Protein AF-A0A1F7RV59-F1 (afdb_monomer_lite)

Organism: NCBI:txid1817879

Secondary structure (DSSP, 8-state):
-HHHHHHHHHHHTT-SS--HHHHHHHHHHHH-------HHHHHHHHHHHHHHHHHHHHHHHHHHHHT-------------------------PPPP----TTS-GGGHHHHHHHHHHHHTT------SS--HHHHHHHTTEEEEEEE--HHHHHHHT--EEEEEE-TTS-EEEEEEEEEETTEEEEEETTEEEEEEHHHHHHHEEEEEEEEEEPPTT--S-B-TT-BSHHHHHHHHHHHHHHT-PPPSS-B--HHHHHHHHHHHHHTTS--SS-B-HHHHHHHHHHH-TTS--SSPPP---TTHHHHHHHHHTTTT-

pLDDT: mean 85.04, std 15.6, range [41.16, 98.75]

Foldseek 3Di:
DLVVQQVVQCVVVVHPDRDPVSSVVSCCVVPNDPDDDDVVVVVVVVVVVVVVVVVVVVVVVVVVVVPPDPDDDDDDDDDDDDDDDDDDPPDPDFDFDDADPVDDQVCQVVLQLQVQCVLLVHGDDPDDDQDSQNVLVVVQKHKDKDFDAVVVQQLLQAKKKFWWADPVRDTHIWIFQADDDQWTWICRRNDTGIHGSVSCVVTGRRIIMHMAGAFPPDPFKDAQFDFDRRQQVLQVLLCQLLVHDGDPRDTNHPVVLVSLLLQCVVSVHHSPSICGPSNRSSSCLQPPPSGRGNDDRPDSDNVVSVVVVVVVVVVVD

Radius of gyration: 29.26 Å; chains: 1; bounding box: 76×82×63 Å

Structure (mmCIF, N/CA/C/O backbone):
data_AF-A0A1F7RV59-F1
#
_entry.id   AF-A0A1F7RV59-F1
#
loop_
_atom_site.group_PDB
_atom_site.id
_atom_site.type_symbol
_atom_site.label_atom_id
_atom_site.label_alt_id
_atom_site.label_comp_id
_atom_site.label_asym_id
_atom_site.label_entity_id
_atom_site.label_seq_id
_atom_site.pdbx_PDB_ins_code
_atom_site.Cartn_x
_atom_site.Cartn_y
_atom_site.Cartn_z
_atom_site.occupancy
_atom_site.B_iso_or_equiv
_atom_site.auth_seq_id
_atom_site.auth_comp_id
_atom_site.auth_asym_id
_atom_site.auth_atom_id
_atom_site.pdbx_PDB_model_num
ATOM 1 N N . MET A 1 1 ? 11.868 52.837 -8.393 1.00 74.56 1 MET A N 1
ATOM 2 C CA . MET A 1 1 ? 11.284 51.559 -7.929 1.00 74.56 1 MET A CA 1
ATOM 3 C C . MET A 1 1 ? 10.415 50.904 -9.004 1.00 74.56 1 MET A C 1
ATOM 5 O O . MET A 1 1 ? 10.737 49.796 -9.401 1.00 74.56 1 MET A O 1
ATOM 9 N N . LEU A 1 2 ? 9.389 51.577 -9.551 1.00 83.81 2 LEU A N 1
ATOM 10 C CA . LEU A 1 2 ? 8.524 50.988 -10.593 1.00 83.81 2 LEU A CA 1
ATOM 11 C C . LEU A 1 2 ? 9.249 50.643 -11.905 1.00 83.81 2 LEU A C 1
ATOM 13 O O . LEU A 1 2 ? 9.122 49.528 -12.398 1.00 83.81 2 LEU A O 1
ATOM 17 N N . CYS A 1 3 ? 10.038 51.573 -12.452 1.00 83.25 3 CYS A N 1
ATOM 18 C CA . CYS A 1 3 ? 10.755 51.344 -13.712 1.00 83.25 3 CYS A CA 1
ATOM 19 C C . CYS A 1 3 ? 11.806 50.229 -13.598 1.00 83.25 3 CYS A C 1
ATOM 21 O O . CYS A 1 3 ? 11.972 49.448 -14.526 1.00 83.25 3 CYS A O 1
ATOM 23 N N . ASP A 1 4 ? 12.465 50.130 -12.443 1.00 86.75 4 ASP A N 1
ATOM 24 C CA . ASP A 1 4 ? 13.475 49.107 -12.150 1.00 86.75 4 ASP A CA 1
ATOM 25 C C . ASP A 1 4 ? 12.858 47.695 -12.137 1.00 86.75 4 ASP A C 1
ATOM 27 O O . ASP A 1 4 ? 13.319 46.790 -12.830 1.00 86.75 4 ASP A O 1
ATOM 31 N N . ARG A 1 5 ? 11.712 47.531 -11.459 1.00 84.12 5 ARG A N 1
ATOM 32 C CA . ARG A 1 5 ? 10.949 46.270 -11.449 1.00 84.12 5 ARG A CA 1
ATOM 33 C C . ARG A 1 5 ? 10.355 45.917 -12.811 1.00 84.12 5 ARG A C 1
ATOM 35 O O . ARG A 1 5 ? 10.339 44.744 -13.178 1.00 84.12 5 ARG A O 1
ATOM 42 N N . ALA A 1 6 ? 9.910 46.913 -13.577 1.00 85.12 6 ALA A N 1
ATOM 43 C CA . ALA A 1 6 ? 9.406 46.693 -14.928 1.00 85.12 6 ALA A CA 1
ATOM 44 C C . ALA A 1 6 ? 10.513 46.207 -15.885 1.00 85.12 6 ALA A C 1
ATOM 46 O O . ALA A 1 6 ? 10.272 45.274 -16.650 1.00 85.12 6 ALA A O 1
ATOM 47 N N . LEU A 1 7 ? 11.724 46.777 -15.791 1.00 85.44 7 LEU A N 1
ATOM 48 C CA . LEU A 1 7 ? 12.890 46.364 -16.585 1.00 85.44 7 LEU A CA 1
ATOM 49 C C . LEU A 1 7 ? 13.369 44.948 -16.228 1.00 85.44 7 LEU A C 1
ATOM 51 O O . LEU A 1 7 ? 13.609 44.132 -17.121 1.00 85.44 7 LEU A O 1
ATOM 55 N N . LEU A 1 8 ? 13.433 44.620 -14.935 1.00 85.44 8 LEU A N 1
ATOM 56 C CA . LEU A 1 8 ? 13.737 43.264 -14.460 1.00 85.44 8 LEU A CA 1
ATOM 57 C C . LEU A 1 8 ? 12.708 42.239 -14.957 1.00 85.44 8 LEU A C 1
ATOM 59 O O . LEU A 1 8 ? 13.077 41.171 -15.448 1.00 85.44 8 LEU A O 1
ATOM 63 N N . GLY A 1 9 ? 11.419 42.582 -14.892 1.00 83.38 9 GLY A N 1
ATOM 64 C CA . GLY A 1 9 ? 10.336 41.725 -15.371 1.00 83.38 9 GLY A CA 1
ATOM 65 C C . GLY A 1 9 ? 10.416 41.440 -16.872 1.00 83.38 9 GLY A C 1
ATOM 66 O O . GLY A 1 9 ? 10.172 40.310 -17.295 1.00 83.38 9 GLY A O 1
ATOM 67 N N . THR A 1 10 ? 10.798 42.428 -17.687 1.00 87.88 10 THR A N 1
ATOM 68 C CA . THR A 1 10 ? 11.024 42.210 -19.124 1.00 87.88 10 THR A CA 1
ATOM 69 C C . THR A 1 10 ? 12.258 41.375 -19.425 1.00 87.88 10 THR A C 1
ATOM 71 O O . THR A 1 10 ? 12.191 40.518 -20.305 1.00 87.88 10 THR A O 1
ATOM 74 N N . PHE A 1 11 ? 13.347 41.579 -18.677 1.00 85.75 11 PHE A N 1
ATOM 75 C CA . PHE A 1 11 ? 14.594 40.838 -18.860 1.00 85.75 11 PHE A CA 1
ATOM 76 C C . PHE A 1 11 ? 14.402 39.341 -18.591 1.00 85.75 11 PHE A C 1
ATOM 78 O O . PHE A 1 11 ? 14.763 38.515 -19.424 1.00 85.75 11 PHE A O 1
ATOM 85 N N . VAL A 1 12 ? 13.731 38.986 -17.488 1.00 87.75 12 VAL A N 1
ATOM 86 C CA . VAL A 1 12 ? 13.407 37.583 -17.156 1.00 87.75 12 VAL A CA 1
ATOM 87 C C . VAL A 1 12 ? 12.501 36.940 -18.213 1.00 87.75 12 VAL A C 1
ATOM 89 O O . VAL A 1 12 ? 12.593 35.743 -18.467 1.00 87.75 12 VAL A O 1
ATOM 92 N N . GLN A 1 13 ? 11.634 37.725 -18.855 1.00 82.00 13 GLN A N 1
ATOM 93 C CA . GLN A 1 13 ? 10.748 37.244 -19.918 1.00 82.00 13 GLN A CA 1
ATOM 94 C C . GLN A 1 13 ? 11.396 37.233 -21.312 1.00 82.00 13 GLN A C 1
ATOM 96 O O . GLN A 1 13 ? 10.717 36.867 -22.272 1.00 82.00 13 GLN A O 1
ATOM 101 N N . GLY A 1 14 ? 12.661 37.654 -21.446 1.00 82.25 14 GLY A N 1
ATOM 102 C CA . GLY A 1 14 ? 13.375 37.701 -22.725 1.00 82.25 14 GLY A CA 1
ATOM 103 C C . GLY A 1 14 ? 12.785 38.687 -23.738 1.00 82.25 14 GLY A C 1
ATOM 104 O O . GLY A 1 14 ? 12.836 38.429 -24.937 1.00 82.25 14 GLY A O 1
ATOM 105 N N . LYS A 1 15 ? 12.170 39.788 -23.280 1.00 82.62 15 LYS A N 1
ATOM 106 C CA . LYS A 1 15 ? 11.528 40.789 -24.151 1.00 82.62 15 LYS A CA 1
ATOM 107 C C . LYS A 1 15 ? 12.331 42.085 -24.181 1.00 82.62 15 LYS A C 1
ATOM 109 O O . LYS A 1 15 ? 12.685 42.611 -23.132 1.00 82.62 15 LYS A O 1
ATOM 114 N N . GLU A 1 16 ? 12.535 42.637 -25.375 1.00 83.25 16 GLU A N 1
ATOM 115 C CA . GLU A 1 16 ? 13.325 43.863 -25.581 1.00 83.25 16 GLU A CA 1
ATOM 116 C C . GLU A 1 16 ? 12.587 45.159 -25.197 1.00 83.25 16 GLU A C 1
ATOM 118 O O . GLU A 1 16 ? 13.214 46.205 -25.055 1.00 83.25 16 GLU A O 1
ATOM 123 N N . GLN A 1 17 ? 11.261 45.118 -25.007 1.00 83.88 17 GLN A N 1
ATOM 124 C CA . GLN A 1 17 ? 10.457 46.295 -24.656 1.00 83.88 17 GLN A CA 1
ATOM 125 C C . GLN A 1 17 ? 9.471 46.019 -23.514 1.00 83.88 17 GLN A C 1
ATOM 127 O O . GLN A 1 17 ? 8.828 44.966 -23.454 1.00 83.88 17 GLN A O 1
ATOM 132 N N . VAL A 1 18 ? 9.304 47.011 -22.632 1.00 83.62 18 VAL A N 1
ATOM 133 C CA . VAL A 1 18 ? 8.317 46.991 -21.542 1.00 83.62 18 VAL A CA 1
ATOM 134 C C . VAL A 1 18 ? 6.920 47.175 -22.111 1.00 83.62 18 VAL A C 1
ATOM 136 O O . VAL A 1 18 ? 6.548 48.253 -22.566 1.00 83.62 18 VAL A O 1
ATOM 139 N N . ASN A 1 19 ? 6.127 46.106 -22.071 1.00 83.38 19 ASN A N 1
ATOM 140 C CA . ASN A 1 19 ? 4.746 46.122 -22.529 1.00 83.38 19 ASN A CA 1
ATOM 141 C C . ASN A 1 19 ? 3.768 46.397 -21.373 1.00 83.38 19 ASN A C 1
ATOM 143 O O . ASN A 1 19 ? 4.070 46.207 -20.192 1.00 83.38 19 ASN A O 1
ATOM 147 N N . LYS A 1 20 ? 2.557 46.836 -21.738 1.00 83.81 20 LYS A N 1
ATOM 148 C CA . LYS A 1 20 ? 1.480 47.176 -20.799 1.00 83.81 20 LYS A CA 1
ATOM 149 C C . LYS A 1 20 ? 1.250 46.112 -19.708 1.00 83.81 20 LYS A C 1
ATOM 151 O O . LYS A 1 20 ? 1.235 46.506 -18.548 1.00 83.81 20 LYS A O 1
ATOM 156 N N . PRO A 1 21 ? 1.138 44.799 -20.004 1.00 80.62 21 PRO A N 1
ATOM 157 C CA . PRO A 1 21 ? 0.891 43.809 -18.955 1.00 80.62 21 PRO A CA 1
ATOM 158 C C . PRO A 1 21 ? 2.051 43.671 -17.957 1.00 80.62 21 PRO A C 1
ATOM 160 O O . PRO A 1 21 ? 1.794 43.549 -16.761 1.00 80.62 21 PRO A O 1
ATOM 163 N N . THR A 1 22 ? 3.311 43.747 -18.401 1.00 81.38 22 THR A N 1
ATOM 164 C CA . THR A 1 22 ? 4.470 43.695 -17.490 1.00 81.38 22 THR A CA 1
ATOM 165 C C . THR A 1 22 ? 4.556 44.948 -16.6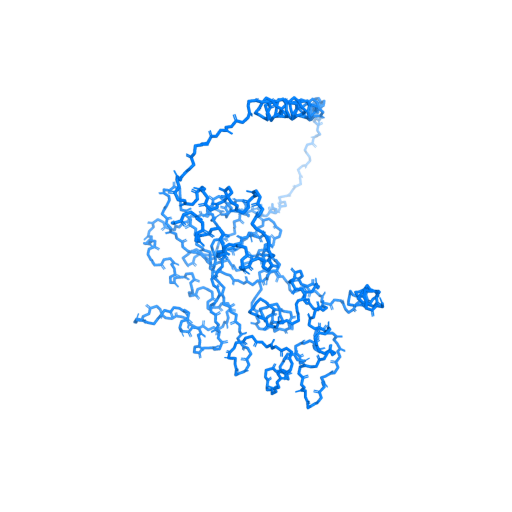17 1.00 81.38 22 THR A C 1
ATOM 167 O O . THR A 1 22 ? 4.832 44.841 -15.424 1.00 81.38 22 THR A O 1
ATOM 170 N N . LEU A 1 23 ? 4.232 46.123 -17.167 1.00 83.88 23 LEU A N 1
ATOM 171 C CA . LEU A 1 23 ? 4.175 47.369 -16.398 1.00 83.88 23 LEU A CA 1
ATOM 172 C C . LEU A 1 23 ? 3.043 47.360 -15.361 1.00 83.88 23 LEU A C 1
ATOM 174 O O . LEU A 1 23 ? 3.252 47.769 -14.223 1.00 83.88 23 LEU A O 1
ATOM 178 N N . THR A 1 24 ? 1.854 46.871 -15.730 1.00 78.56 24 THR A N 1
ATOM 179 C CA . THR A 1 24 ? 0.715 46.764 -14.806 1.00 78.56 24 THR A CA 1
ATOM 180 C C . THR A 1 24 ? 1.014 45.790 -13.672 1.00 78.56 24 THR A C 1
ATOM 182 O O . THR A 1 24 ? 0.700 46.092 -12.526 1.00 78.56 24 THR A O 1
ATOM 185 N N . LYS A 1 25 ? 1.699 44.678 -13.960 1.00 79.56 25 LYS A N 1
ATOM 186 C CA . LYS A 1 25 ? 2.114 43.715 -12.937 1.00 79.56 25 LYS A CA 1
ATOM 187 C C . LYS A 1 25 ? 3.173 44.290 -11.989 1.00 79.56 25 LYS A C 1
ATOM 189 O O . LYS A 1 25 ? 3.016 44.194 -10.778 1.00 79.56 25 LYS A O 1
ATOM 194 N N . ALA A 1 26 ? 4.188 44.977 -12.518 1.00 82.00 26 ALA A N 1
ATOM 195 C CA . ALA A 1 26 ? 5.185 45.670 -11.695 1.00 82.00 26 ALA A CA 1
ATOM 196 C C . ALA A 1 26 ? 4.560 46.788 -10.835 1.00 82.00 26 ALA A C 1
ATOM 198 O O . ALA A 1 26 ? 5.001 47.030 -9.713 1.00 82.00 26 ALA A O 1
ATOM 199 N N . ALA A 1 27 ? 3.517 47.459 -11.339 1.00 80.06 27 ALA A N 1
ATOM 200 C CA . ALA A 1 27 ? 2.758 48.445 -10.574 1.00 80.06 27 ALA A CA 1
ATOM 201 C C . ALA A 1 27 ? 1.919 47.793 -9.469 1.00 80.06 27 ALA A C 1
ATOM 203 O O . ALA A 1 27 ? 1.923 48.283 -8.345 1.00 80.06 27 ALA A O 1
ATOM 204 N N . GLN A 1 28 ? 1.262 46.669 -9.755 1.00 77.56 28 GLN A N 1
ATOM 205 C CA . GLN A 1 28 ? 0.496 45.905 -8.766 1.00 77.56 28 GLN A CA 1
ATOM 206 C C . GLN A 1 28 ? 1.379 45.386 -7.623 1.00 77.56 28 GLN A C 1
ATOM 208 O O . GLN A 1 28 ? 0.964 45.428 -6.470 1.00 77.56 28 GLN A O 1
ATOM 213 N N . GLU A 1 29 ? 2.614 44.973 -7.917 1.00 78.50 29 GLU A N 1
ATOM 214 C CA . GLU A 1 29 ? 3.572 44.508 -6.903 1.00 78.50 29 GLU A CA 1
ATOM 215 C C . GLU A 1 29 ? 4.036 45.617 -5.941 1.00 78.50 29 GLU A C 1
ATOM 217 O O . GLU A 1 29 ? 4.382 45.325 -4.799 1.00 78.50 29 GLU A O 1
ATOM 222 N N . ILE A 1 30 ? 4.049 46.883 -6.380 1.00 80.31 30 ILE A N 1
ATOM 223 C CA . ILE A 1 30 ? 4.526 48.016 -5.565 1.00 80.31 30 ILE A CA 1
ATOM 224 C C . ILE A 1 30 ? 3.373 48.756 -4.884 1.00 80.31 30 ILE A C 1
ATOM 226 O O . ILE A 1 30 ? 3.525 49.212 -3.752 1.00 80.31 30 ILE A O 1
ATOM 230 N N . PHE A 1 31 ? 2.241 48.904 -5.570 1.00 81.00 31 PHE A N 1
ATOM 231 C CA . PHE A 1 31 ? 1.122 49.724 -5.105 1.00 81.00 31 PHE A CA 1
ATOM 232 C C . PHE A 1 31 ? -0.038 48.910 -4.509 1.00 81.00 31 PHE A C 1
ATOM 234 O O . PHE A 1 31 ? -0.918 49.506 -3.893 1.00 81.00 31 PHE A O 1
ATOM 241 N N . GLY A 1 32 ? -0.028 47.575 -4.629 1.00 63.22 32 GLY A N 1
ATOM 242 C CA . GLY A 1 32 ? -1.101 46.704 -4.138 1.00 63.22 32 GLY A CA 1
ATOM 243 C C . GLY A 1 32 ? -2.379 46.766 -4.987 1.00 63.22 32 GLY A C 1
ATOM 244 O O . GLY A 1 32 ? -2.542 47.626 -5.854 1.00 63.22 32 GLY A O 1
ATOM 245 N N . GLU A 1 33 ? -3.289 45.812 -4.779 1.00 67.69 33 GLU A N 1
ATOM 246 C CA . GLU A 1 33 ? -4.531 45.701 -5.553 1.00 67.69 33 GLU A CA 1
ATOM 247 C C . GLU A 1 33 ? -5.579 46.741 -5.127 1.00 67.69 33 GLU A C 1
ATOM 249 O O . GLU A 1 33 ? -6.061 46.734 -3.997 1.00 67.69 33 GLU A O 1
ATOM 254 N N . ALA A 1 34 ? -6.029 47.570 -6.072 1.00 53.66 34 ALA A N 1
ATOM 255 C CA . ALA A 1 34 ? -7.405 48.053 -6.068 1.00 53.66 34 ALA A CA 1
ATOM 256 C C . ALA A 1 34 ? -8.222 47.084 -6.936 1.00 53.66 34 ALA A C 1
ATOM 258 O O . ALA A 1 34 ? -8.158 47.123 -8.167 1.00 53.66 34 ALA A O 1
ATOM 259 N N . GLU A 1 35 ? -8.927 46.159 -6.288 1.00 48.81 35 GLU A N 1
ATOM 260 C CA . GLU A 1 35 ? -9.729 45.117 -6.931 1.00 48.81 35 GLU A CA 1
ATOM 261 C C . GLU A 1 35 ? -10.933 45.753 -7.671 1.00 48.81 35 GLU A C 1
ATOM 263 O O . GLU A 1 35 ? -12.011 45.945 -7.113 1.00 48.81 35 GLU A O 1
ATOM 268 N N . TYR A 1 36 ? -10.763 46.125 -8.944 1.00 50.50 36 TYR A N 1
ATOM 269 C CA . TYR A 1 36 ? -11.863 46.601 -9.791 1.00 50.50 36 TYR A CA 1
ATOM 270 C C . TYR A 1 36 ? -12.544 45.404 -10.472 1.00 50.50 36 TYR A C 1
ATOM 272 O O . TYR A 1 36 ? -12.121 44.939 -11.534 1.00 50.50 36 TYR A O 1
ATOM 280 N N . LYS A 1 37 ? -13.589 44.863 -9.834 1.00 47.62 37 LYS A N 1
ATOM 281 C CA . LYS A 1 37 ? -14.424 43.787 -10.394 1.00 47.62 37 LYS A CA 1
ATOM 282 C C . LYS A 1 37 ? -15.423 44.370 -11.400 1.00 47.62 37 LYS A C 1
ATOM 284 O O . LYS A 1 37 ? -16.299 45.142 -11.031 1.00 47.62 37 LYS A O 1
ATOM 289 N N . ASP A 1 38 ? -15.285 43.983 -12.669 1.00 56.28 38 ASP A N 1
ATOM 290 C CA . ASP A 1 38 ? -16.172 44.392 -13.767 1.00 56.28 38 ASP A CA 1
ATOM 291 C C . ASP A 1 38 ? -17.609 43.852 -13.549 1.00 56.28 38 ASP A C 1
ATOM 293 O O . ASP A 1 38 ? -17.822 42.629 -13.595 1.00 56.28 38 ASP A O 1
ATOM 297 N N . PRO A 1 39 ? -18.614 44.723 -13.327 1.00 56.19 39 PRO A N 1
ATOM 298 C CA . PRO A 1 39 ? -19.977 44.317 -12.977 1.00 56.19 39 PRO A CA 1
ATOM 299 C C . PRO A 1 39 ? -20.683 43.518 -14.086 1.00 56.19 39 PRO A C 1
ATOM 301 O O . PRO A 1 39 ? -21.585 42.728 -13.795 1.00 56.19 39 PRO A O 1
ATOM 304 N N . ARG A 1 40 ? -20.256 43.635 -15.355 1.00 60.31 40 ARG A N 1
ATOM 305 C CA . ARG A 1 40 ? -20.828 42.842 -16.463 1.00 60.31 40 ARG A CA 1
ATOM 306 C C . ARG A 1 40 ? -20.439 41.366 -16.407 1.00 60.31 40 ARG A C 1
ATOM 308 O O . ARG A 1 40 ? -21.252 40.512 -16.759 1.00 60.31 40 ARG A O 1
ATOM 315 N N . ARG A 1 41 ? -19.227 41.052 -15.937 1.00 64.81 41 ARG A N 1
ATOM 316 C CA . ARG A 1 41 ? -18.740 39.669 -15.793 1.00 64.81 41 ARG A CA 1
ATOM 317 C C . ARG A 1 41 ? -19.362 38.972 -14.586 1.00 64.81 41 ARG A C 1
ATOM 319 O O . ARG A 1 41 ? -19.552 37.762 -14.606 1.00 64.81 41 ARG A O 1
ATOM 326 N N . GLN A 1 42 ? -19.716 39.726 -13.549 1.00 66.62 42 GLN A N 1
ATOM 327 C CA . GLN A 1 42 ? -20.411 39.168 -12.394 1.00 66.62 42 GLN A CA 1
ATOM 328 C C . GLN A 1 42 ? -21.838 38.749 -12.777 1.00 66.62 42 GLN A C 1
ATOM 330 O O . GLN A 1 42 ? -22.253 37.636 -12.467 1.00 66.62 42 GLN A O 1
ATOM 335 N N . MET A 1 43 ? -22.552 39.580 -13.544 1.00 70.38 43 MET A N 1
ATOM 336 C CA . MET A 1 43 ? -23.914 39.276 -13.994 1.00 70.38 43 MET A CA 1
ATOM 337 C C . MET A 1 43 ? -23.991 38.022 -14.884 1.00 70.38 43 MET A C 1
ATOM 339 O O . MET A 1 43 ? -24.912 37.223 -14.732 1.00 70.38 43 MET A O 1
ATOM 343 N N . SER A 1 44 ? -23.014 37.794 -15.772 1.00 76.06 44 SER A N 1
ATOM 344 C CA . SER A 1 44 ? -22.988 36.587 -16.614 1.00 76.06 44 SER A CA 1
ATOM 345 C C . SER A 1 44 ? -22.708 35.306 -15.820 1.00 76.06 44 SER A C 1
ATOM 347 O O . SER A 1 44 ? -23.286 34.264 -16.125 1.00 76.06 44 SER A O 1
ATOM 349 N N . VAL A 1 45 ? -21.895 35.381 -14.760 1.00 80.56 45 VAL A N 1
ATOM 350 C CA . VAL A 1 45 ? -21.662 34.254 -13.840 1.00 80.56 45 VAL A CA 1
ATOM 351 C C . VAL A 1 45 ? -22.936 33.904 -13.065 1.00 80.56 45 VAL A C 1
ATOM 353 O O . VAL A 1 45 ? -23.274 32.726 -12.958 1.00 80.56 45 VAL A O 1
ATOM 356 N N . TRP A 1 46 ? -23.689 34.903 -12.594 1.00 82.31 46 TRP A N 1
ATOM 357 C CA . TRP A 1 46 ? -24.968 34.672 -11.909 1.00 82.31 46 TRP A CA 1
ATOM 358 C C . TRP A 1 46 ? -26.045 34.096 -12.839 1.00 82.31 46 TRP A C 1
ATOM 360 O O . TRP A 1 46 ? -26.789 33.206 -12.428 1.00 82.31 46 TRP A O 1
ATOM 370 N N . LEU A 1 47 ? -26.097 34.527 -14.105 1.00 88.06 47 LEU A N 1
ATOM 371 C CA . LEU A 1 47 ? -27.021 33.962 -15.097 1.00 88.06 47 LEU A CA 1
ATOM 372 C C . LEU A 1 47 ? -26.692 32.500 -15.436 1.00 88.06 47 LEU A C 1
ATOM 374 O O . LEU A 1 47 ? -27.600 31.673 -15.509 1.00 88.06 47 LEU A O 1
ATOM 378 N N . LEU A 1 48 ? -25.409 32.156 -15.589 1.00 86.81 48 LEU A N 1
ATOM 379 C CA . LEU A 1 48 ? -24.984 30.769 -15.814 1.00 86.81 48 LEU A CA 1
ATOM 380 C C . LEU A 1 48 ? -25.270 29.877 -14.600 1.00 86.81 48 LEU A C 1
ATOM 382 O O . LEU A 1 48 ? -25.734 28.749 -14.767 1.00 86.81 48 LEU A O 1
ATOM 386 N N . ALA A 1 49 ? -25.055 30.388 -13.384 1.00 87.00 49 ALA A N 1
ATOM 387 C CA . ALA A 1 49 ? -25.377 29.668 -12.156 1.00 87.00 49 ALA A CA 1
ATOM 388 C C . ALA A 1 49 ? -26.887 29.401 -12.029 1.00 87.00 49 ALA A C 1
ATOM 390 O O . ALA A 1 49 ? -27.283 28.279 -11.718 1.00 87.00 49 ALA A O 1
ATOM 391 N N . ALA A 1 50 ? -27.731 30.392 -12.337 1.00 89.12 50 ALA A N 1
ATOM 392 C CA . ALA A 1 50 ? -29.185 30.233 -12.326 1.00 89.12 50 ALA A CA 1
ATOM 393 C C . ALA A 1 50 ? -29.668 29.207 -13.367 1.00 89.12 50 ALA A C 1
ATOM 395 O O . ALA A 1 50 ? -30.547 28.395 -13.076 1.00 89.12 50 ALA A O 1
ATOM 396 N N . LEU A 1 51 ? -29.062 29.200 -14.559 1.00 92.50 51 LEU A N 1
ATOM 397 C CA . LEU A 1 51 ? -29.408 28.256 -15.622 1.00 92.50 51 LEU A CA 1
ATOM 398 C C . LEU A 1 51 ? -29.021 26.815 -15.254 1.00 92.50 51 LEU A C 1
ATOM 400 O O . LEU A 1 51 ? -29.824 25.901 -15.439 1.00 92.50 51 LEU A O 1
ATOM 404 N N . LEU A 1 52 ? -27.846 26.613 -14.648 1.00 92.00 52 LEU A N 1
ATOM 405 C CA . LEU A 1 52 ? -27.427 25.306 -14.127 1.00 92.00 52 LEU A CA 1
ATOM 406 C C . LEU A 1 52 ? -28.347 24.801 -13.008 1.00 92.00 52 LEU A C 1
ATOM 408 O O . LEU A 1 52 ? -28.691 23.620 -12.990 1.00 92.00 52 LEU A O 1
ATOM 412 N N . LEU A 1 53 ? -28.792 25.687 -12.114 1.00 93.31 53 LEU A N 1
ATOM 413 C CA . LEU A 1 53 ? -29.723 25.342 -11.034 1.00 93.31 53 LEU A CA 1
ATOM 414 C C . LEU A 1 53 ? -31.092 24.913 -11.576 1.00 93.31 53 LEU A C 1
ATOM 416 O O . LEU A 1 53 ? -31.673 23.945 -11.085 1.00 93.31 53 LEU A O 1
ATOM 420 N N . MET A 1 54 ? -31.579 25.583 -12.625 1.00 92.44 54 MET A N 1
ATOM 421 C CA . MET A 1 54 ? -32.827 25.202 -13.288 1.00 92.44 54 MET A CA 1
ATOM 422 C C . MET A 1 54 ? -32.720 23.821 -13.944 1.00 92.44 54 MET A C 1
ATOM 424 O O . MET A 1 54 ? -33.588 22.975 -13.734 1.00 92.44 54 MET A O 1
ATOM 428 N N . VAL A 1 55 ? -31.630 23.554 -14.674 1.00 92.81 55 VAL A N 1
ATOM 429 C CA . VAL A 1 55 ? -31.394 22.237 -15.290 1.00 92.81 55 VAL A CA 1
ATOM 430 C C . VAL A 1 55 ? -31.305 21.151 -14.215 1.00 92.81 55 VAL A C 1
ATOM 432 O O . VAL A 1 55 ? -31.963 20.116 -14.325 1.00 92.81 55 VAL A O 1
ATOM 435 N N . PHE A 1 56 ? -30.583 21.407 -13.124 1.00 92.56 56 PHE A N 1
ATOM 436 C CA . PHE A 1 56 ? -30.465 20.465 -12.013 1.00 92.56 56 PHE A CA 1
ATOM 437 C C . PHE A 1 56 ? -31.821 20.149 -11.360 1.00 92.56 56 PHE A C 1
ATOM 439 O O . PHE A 1 56 ? -32.138 18.981 -11.130 1.00 92.56 56 PHE A O 1
ATOM 446 N N . ALA A 1 57 ? -32.666 21.163 -11.146 1.00 91.31 57 ALA A N 1
ATOM 447 C CA . ALA A 1 57 ? -34.016 20.975 -10.621 1.00 91.31 57 ALA A CA 1
ATOM 448 C C . ALA A 1 57 ? -34.901 20.145 -11.569 1.00 91.31 57 ALA A C 1
ATOM 450 O O . ALA A 1 57 ? -35.632 19.266 -11.110 1.00 91.31 57 ALA A O 1
ATOM 451 N N . THR A 1 58 ? -34.801 20.360 -12.888 1.00 84.56 58 THR A N 1
ATOM 452 C CA . THR A 1 58 ? -35.560 19.559 -13.866 1.00 84.56 58 THR A CA 1
ATOM 453 C C . THR A 1 58 ? -35.128 18.092 -13.901 1.00 84.56 58 THR A C 1
ATOM 455 O O . THR A 1 58 ? -35.982 17.208 -13.966 1.00 84.56 58 THR A O 1
ATOM 458 N N . VAL A 1 59 ? -33.827 17.806 -13.775 1.00 90.56 59 VAL A N 1
ATOM 459 C CA . VAL A 1 59 ? -33.303 16.429 -13.724 1.00 90.56 59 VAL A CA 1
ATOM 460 C C . VAL A 1 59 ? -33.714 15.724 -12.425 1.00 90.56 59 VAL A C 1
ATOM 462 O O . VAL A 1 59 ? -34.116 14.558 -12.448 1.00 90.56 59 VAL A O 1
ATOM 465 N N . LEU A 1 60 ? -33.685 16.428 -11.289 1.00 89.88 60 LEU A N 1
ATOM 466 C CA . LEU A 1 60 ? -34.159 15.883 -10.014 1.00 89.88 60 LEU A CA 1
ATOM 467 C C . LEU A 1 60 ? -35.662 15.583 -10.035 1.00 89.88 60 LEU A C 1
ATOM 469 O O . LEU A 1 60 ? -36.084 14.523 -9.577 1.00 89.88 60 LEU A O 1
ATOM 473 N N . ALA A 1 61 ? -36.470 16.470 -10.617 1.00 86.31 61 ALA A N 1
ATOM 474 C CA . ALA A 1 61 ? -37.899 16.224 -10.771 1.00 86.31 61 ALA A CA 1
ATOM 475 C C . ALA A 1 61 ? -38.156 15.002 -11.670 1.00 86.31 61 ALA A C 1
ATOM 477 O O . ALA A 1 61 ? -38.926 14.117 -11.299 1.00 86.31 61 ALA A O 1
ATOM 478 N N . ALA A 1 62 ? -37.468 14.903 -12.811 1.00 85.56 62 ALA A N 1
ATOM 479 C CA . ALA A 1 62 ? -37.621 13.779 -13.732 1.00 85.56 62 ALA A CA 1
ATOM 480 C C . ALA A 1 62 ? -37.249 12.434 -13.085 1.00 85.56 62 ALA A C 1
ATOM 482 O O . ALA A 1 62 ? -37.976 11.457 -13.245 1.00 85.56 62 ALA A O 1
ATOM 483 N N . THR A 1 63 ? -36.164 12.379 -12.307 1.00 82.56 63 THR A N 1
ATOM 484 C CA . THR A 1 63 ? -35.760 11.144 -11.608 1.00 82.56 63 THR A CA 1
ATOM 485 C C . THR A 1 63 ? -36.727 10.762 -10.483 1.00 82.56 63 THR A C 1
ATOM 487 O O . THR A 1 63 ? -37.024 9.580 -10.320 1.00 82.56 63 TH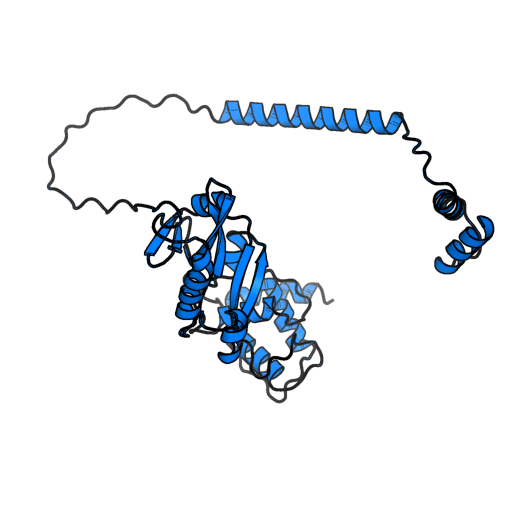R A O 1
ATOM 490 N N . TYR A 1 64 ? -37.291 11.738 -9.764 1.00 88.62 64 TYR A N 1
ATOM 491 C CA . TYR A 1 64 ? -38.299 11.490 -8.730 1.00 88.62 64 TYR A CA 1
ATOM 492 C C . TYR A 1 64 ? -39.600 10.901 -9.297 1.00 88.62 64 TYR A C 1
ATOM 494 O O . TYR A 1 64 ? -40.124 9.929 -8.753 1.00 88.62 64 TYR A O 1
ATOM 502 N N . TYR A 1 65 ? -40.109 11.447 -10.408 1.00 83.50 65 TYR A N 1
ATOM 503 C CA . TYR A 1 65 ? -41.352 10.956 -11.017 1.00 83.50 65 TYR A CA 1
ATOM 504 C C . TYR A 1 65 ? -41.194 9.591 -11.697 1.00 83.50 65 TYR A C 1
ATOM 506 O O . TYR A 1 65 ? -42.145 8.812 -11.696 1.00 83.50 65 TYR A O 1
ATOM 514 N N . ASN A 1 66 ? -40.008 9.267 -12.222 1.00 74.00 66 ASN A N 1
ATOM 515 C CA . ASN A 1 66 ? -39.773 7.989 -12.904 1.00 74.00 66 ASN A CA 1
ATOM 516 C C . ASN A 1 66 ? -39.554 6.808 -11.938 1.00 74.00 66 ASN A C 1
ATOM 518 O O . ASN A 1 66 ? -39.697 5.659 -12.340 1.00 74.00 66 ASN A O 1
ATOM 522 N N . ASN A 1 67 ? -39.222 7.074 -10.668 1.00 69.25 67 ASN A N 1
ATOM 523 C CA . ASN A 1 67 ? -38.933 6.040 -9.664 1.00 69.25 67 ASN A CA 1
ATOM 524 C C . ASN A 1 67 ? -40.141 5.680 -8.774 1.00 69.25 6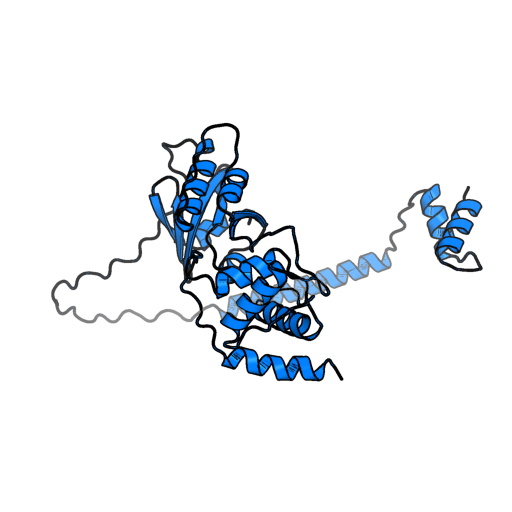7 ASN A C 1
ATOM 526 O O . ASN A 1 67 ? -39.995 5.021 -7.744 1.00 69.25 67 ASN A O 1
ATOM 530 N N . LYS A 1 68 ? -41.348 6.134 -9.130 1.00 58.44 68 LYS A N 1
ATOM 531 C CA . LYS A 1 68 ? -42.581 5.794 -8.411 1.00 58.44 68 LYS A CA 1
ATOM 532 C C . LYS A 1 68 ? -43.194 4.541 -9.036 1.00 58.44 68 LYS A C 1
ATOM 534 O O . LYS A 1 68 ? -44.058 4.632 -9.904 1.00 58.44 68 LYS A O 1
ATOM 539 N N . GLU A 1 69 ? -42.709 3.373 -8.620 1.00 62.38 69 GLU A N 1
ATOM 540 C CA . GLU A 1 69 ? -43.260 2.088 -9.061 1.00 62.38 69 GLU A CA 1
ATOM 541 C C . GLU A 1 69 ? -44.773 1.976 -8.761 1.00 62.38 69 GLU A C 1
ATOM 543 O O . GLU A 1 69 ? -45.241 2.439 -7.711 1.00 62.38 69 GLU A O 1
ATOM 548 N N . PRO A 1 70 ? -45.561 1.360 -9.665 1.00 49.66 70 PRO A N 1
ATOM 549 C CA . PRO A 1 70 ? -46.975 1.097 -9.447 1.00 49.66 70 PRO A CA 1
ATOM 550 C C . PRO A 1 70 ? -47.168 0.043 -8.350 1.00 49.66 70 PRO A C 1
ATOM 552 O O . PRO A 1 70 ? -46.412 -0.918 -8.231 1.00 49.66 70 PRO A O 1
ATOM 555 N N . GLY A 1 71 ? -48.214 0.250 -7.550 1.00 46.72 71 GLY A N 1
ATOM 556 C CA . GLY A 1 71 ? -48.533 -0.509 -6.347 1.00 46.72 71 GLY A CA 1
ATOM 557 C C . GLY A 1 71 ? -48.381 -2.028 -6.465 1.00 46.72 71 GLY A C 1
ATOM 558 O O . GLY A 1 71 ? -48.937 -2.682 -7.348 1.00 46.72 71 GLY A O 1
ATOM 559 N N . ARG A 1 72 ? -47.657 -2.565 -5.481 1.00 44.31 72 ARG A N 1
ATOM 560 C CA . ARG A 1 72 ? -47.572 -3.971 -5.083 1.00 44.31 72 ARG A CA 1
ATOM 561 C C . ARG A 1 72 ? -48.958 -4.622 -5.103 1.00 44.31 72 ARG A C 1
ATOM 563 O O . ARG A 1 72 ? -49.823 -4.257 -4.309 1.00 44.31 72 ARG A O 1
ATOM 570 N N . LYS A 1 73 ? -49.153 -5.587 -6.005 1.00 44.53 73 LYS A N 1
ATOM 571 C CA . LYS A 1 73 ? -50.347 -6.432 -6.025 1.00 44.53 73 LYS A CA 1
ATOM 572 C C . LYS A 1 73 ? -50.390 -7.348 -4.802 1.00 44.53 73 LYS A C 1
ATOM 574 O O . LYS A 1 73 ? -49.370 -7.786 -4.273 1.00 44.53 73 LYS A O 1
ATOM 579 N N . GLU A 1 74 ? -51.627 -7.559 -4.397 1.00 49.81 74 GLU A N 1
ATOM 580 C CA . GLU A 1 74 ? -52.163 -8.274 -3.253 1.00 49.81 74 GLU A CA 1
ATOM 581 C C . GLU A 1 74 ? -51.647 -9.714 -3.113 1.00 49.81 74 GLU A C 1
ATOM 583 O O . GLU A 1 74 ? -51.435 -10.433 -4.089 1.00 49.81 74 GLU A O 1
ATOM 588 N N . SER A 1 75 ? -51.422 -10.100 -1.858 1.00 48.78 75 SER A N 1
ATOM 589 C CA . SER A 1 75 ? -50.871 -11.379 -1.422 1.00 48.78 75 SER A CA 1
ATOM 590 C C . SER A 1 75 ? -51.878 -12.508 -1.632 1.00 48.78 75 SER A C 1
ATOM 592 O O . SER A 1 75 ? -52.913 -12.552 -0.970 1.00 48.78 75 SER A O 1
ATOM 594 N N . GLN A 1 76 ? -51.558 -13.452 -2.514 1.00 45.06 76 GLN A N 1
ATOM 595 C CA . GLN A 1 76 ? -52.337 -14.671 -2.700 1.00 45.06 76 GLN A CA 1
ATOM 596 C C . GLN A 1 76 ? -51.816 -15.757 -1.748 1.00 45.06 76 GLN A C 1
ATOM 598 O O . GLN A 1 76 ? -50.678 -16.208 -1.858 1.00 45.06 76 GLN A O 1
ATOM 603 N N . ASN A 1 77 ? -52.655 -16.140 -0.782 1.00 48.00 77 ASN A N 1
ATOM 604 C CA . ASN A 1 77 ? -52.405 -17.233 0.157 1.00 48.00 77 ASN A CA 1
ATOM 605 C C . ASN A 1 77 ? -52.183 -18.557 -0.591 1.00 48.00 77 ASN A C 1
ATOM 607 O O . ASN A 1 77 ? -53.075 -19.036 -1.289 1.00 48.00 77 ASN A O 1
ATOM 611 N N . VAL A 1 78 ? -51.019 -19.172 -0.378 1.00 51.59 78 VAL A N 1
ATOM 612 C CA . VAL A 1 78 ? -50.737 -20.575 -0.710 1.00 51.59 78 VAL A CA 1
ATOM 613 C C . VAL A 1 78 ? -50.696 -21.350 0.612 1.00 51.59 78 VAL A C 1
ATOM 615 O O . VAL A 1 78 ? -50.033 -20.891 1.546 1.00 51.59 78 VAL A O 1
ATOM 618 N N . PRO A 1 79 ? -51.400 -22.488 0.744 1.00 51.59 79 PRO A N 1
ATOM 619 C CA . PRO A 1 79 ? -51.385 -23.258 1.977 1.00 51.59 79 PRO A CA 1
ATOM 620 C C . PRO A 1 79 ? -50.000 -23.875 2.196 1.00 51.59 79 PRO A C 1
ATOM 622 O O . PRO A 1 79 ? -49.440 -24.543 1.326 1.00 51.59 79 PRO A O 1
ATOM 625 N N . VAL A 1 80 ? -49.463 -23.615 3.385 1.00 50.44 80 VAL A N 1
ATOM 626 C CA . VAL A 1 80 ? -48.204 -24.148 3.903 1.00 50.44 80 VAL A CA 1
ATOM 627 C C . VAL A 1 80 ? -48.324 -25.664 4.029 1.00 50.44 80 VAL A C 1
ATOM 629 O O . VAL A 1 80 ? -49.083 -26.158 4.860 1.00 50.44 80 VAL A O 1
ATOM 632 N N . ASN A 1 81 ? -47.556 -26.396 3.221 1.00 51.53 81 ASN A N 1
ATOM 633 C CA . ASN A 1 81 ? -47.268 -27.798 3.482 1.00 51.53 81 ASN A CA 1
ATOM 634 C C . ASN A 1 81 ? -45.980 -27.868 4.310 1.00 51.53 81 ASN A C 1
ATOM 636 O O . ASN A 1 81 ? -44.946 -27.326 3.916 1.00 51.53 81 ASN A O 1
ATOM 640 N N . ILE A 1 82 ? -46.083 -28.470 5.489 1.00 62.09 82 ILE A N 1
ATOM 641 C CA . ILE A 1 82 ? -45.019 -28.573 6.485 1.00 62.09 82 ILE A CA 1
ATOM 642 C C . ILE A 1 82 ? -43.943 -29.510 5.930 1.00 62.09 82 ILE A C 1
ATOM 644 O O . ILE A 1 82 ? -44.159 -30.716 5.837 1.00 62.09 82 ILE A O 1
ATOM 648 N N . ILE A 1 83 ? -42.787 -28.954 5.571 1.00 56.34 83 ILE A N 1
ATOM 649 C CA . ILE A 1 83 ? -41.561 -29.716 5.334 1.00 56.34 83 ILE A CA 1
ATOM 650 C C . ILE A 1 83 ? -40.565 -29.288 6.412 1.00 56.34 83 ILE A C 1
ATOM 652 O O . ILE A 1 83 ? -40.174 -28.126 6.479 1.00 56.34 83 ILE A O 1
ATOM 656 N N . GLU A 1 84 ? -40.292 -30.245 7.299 1.00 58.69 84 GLU A N 1
ATOM 657 C CA . GLU A 1 84 ? -39.039 -30.562 7.999 1.00 58.69 84 GLU A CA 1
ATOM 658 C C . GLU A 1 84 ? -37.966 -29.450 8.072 1.00 58.69 84 GLU A C 1
ATOM 660 O O . GLU A 1 84 ? -37.583 -28.903 7.038 1.00 58.69 84 GLU A O 1
ATOM 665 N N . PRO A 1 85 ? -37.431 -29.110 9.265 1.00 50.53 85 PRO A N 1
ATOM 666 C CA . PRO A 1 85 ? -36.593 -27.929 9.444 1.00 50.53 85 PRO A CA 1
ATOM 667 C C . PRO A 1 85 ? -35.262 -28.080 8.697 1.00 50.53 85 PRO A C 1
ATOM 669 O O . PRO A 1 85 ? -34.281 -28.616 9.216 1.00 50.53 85 PRO A O 1
ATOM 672 N N . LEU A 1 86 ? -35.211 -27.557 7.471 1.00 53.41 86 LEU A N 1
ATOM 673 C CA . LEU A 1 86 ? -33.964 -27.234 6.797 1.00 53.41 86 LEU A CA 1
ATOM 674 C C . LEU A 1 86 ? -33.212 -26.248 7.692 1.00 53.41 86 LEU A C 1
ATOM 676 O O . LEU A 1 86 ? -33.735 -25.182 8.015 1.00 53.41 86 LEU A O 1
ATOM 680 N N . LYS A 1 87 ? -31.980 -26.601 8.077 1.00 57.81 87 LYS A N 1
ATOM 681 C CA . LYS A 1 87 ? -31.014 -25.670 8.669 1.00 57.81 87 LYS A CA 1
ATOM 682 C C . LYS A 1 87 ? -31.044 -24.366 7.873 1.00 57.81 87 LYS A C 1
ATOM 684 O O . LYS A 1 87 ? -30.614 -24.338 6.720 1.00 57.81 87 LYS A O 1
ATOM 689 N N . THR A 1 88 ? -31.566 -23.313 8.495 1.00 48.31 88 THR A N 1
ATOM 690 C CA . THR A 1 88 ? -31.521 -21.945 7.985 1.00 48.31 88 THR A CA 1
ATOM 691 C C . THR A 1 88 ? -30.083 -21.653 7.558 1.00 48.31 88 THR A C 1
ATOM 693 O O . THR A 1 88 ? -29.181 -21.859 8.376 1.00 48.31 88 THR A O 1
ATOM 696 N N . PRO A 1 89 ? -29.826 -21.213 6.312 1.00 55.44 89 PRO A N 1
ATOM 697 C CA . PRO A 1 89 ? -28.514 -20.703 5.952 1.00 55.44 89 PRO A CA 1
ATOM 698 C C . PRO A 1 89 ? -28.203 -19.591 6.946 1.00 55.44 89 PRO A C 1
ATOM 700 O O . PRO A 1 89 ? -28.992 -18.654 7.063 1.00 55.44 89 PRO A O 1
ATOM 703 N N . GLU A 1 90 ? -27.124 -19.741 7.709 1.00 59.50 90 GLU A N 1
ATOM 704 C CA . GLU A 1 90 ? -26.669 -18.754 8.681 1.00 59.50 90 GLU A CA 1
ATOM 705 C C . GLU A 1 90 ? -26.600 -17.399 7.973 1.00 59.50 90 GLU A C 1
ATOM 707 O O . GLU A 1 90 ? -25.747 -17.167 7.113 1.00 59.50 90 GLU A O 1
ATOM 712 N N . SER A 1 91 ? -27.592 -16.542 8.232 1.00 62.62 91 SER A N 1
ATOM 713 C CA . SER A 1 91 ? -27.671 -15.221 7.625 1.00 62.62 91 SER A CA 1
ATOM 714 C C . SER A 1 91 ? -26.377 -14.512 7.976 1.00 62.62 91 SER A C 1
ATOM 716 O O . SER A 1 91 ? -26.061 -14.420 9.161 1.00 62.62 91 SER A O 1
ATOM 718 N N . LEU A 1 92 ? -25.624 -14.055 6.974 1.00 73.25 92 LEU A N 1
ATOM 719 C CA . LEU A 1 92 ? -24.341 -13.396 7.184 1.00 73.25 92 LEU A CA 1
ATOM 720 C C . LEU A 1 92 ? -24.528 -12.203 8.132 1.00 73.25 92 LEU A C 1
ATOM 722 O O . LEU A 1 92 ? -24.972 -11.134 7.714 1.00 73.25 92 LEU A O 1
ATOM 726 N N . HIS A 1 93 ? -24.214 -12.405 9.409 1.00 84.88 93 HIS A N 1
ATOM 727 C CA . HIS A 1 93 ? -24.259 -11.360 10.413 1.00 84.88 93 HIS A CA 1
ATOM 728 C C . HIS A 1 93 ? -22.994 -10.523 10.251 1.00 84.88 93 HIS A C 1
ATOM 730 O O . HIS A 1 93 ? -21.884 -11.059 10.273 1.00 84.88 93 HIS A O 1
ATOM 736 N N . LEU A 1 94 ? -23.171 -9.230 9.995 1.00 92.38 94 LEU A N 1
ATOM 737 C CA . LEU A 1 94 ? -22.071 -8.281 9.931 1.00 92.38 94 LEU A CA 1
ATOM 738 C C . LEU A 1 94 ? -21.961 -7.580 11.278 1.00 92.38 94 LEU A C 1
ATOM 740 O O . LEU A 1 94 ? -22.953 -7.085 11.810 1.00 92.38 94 LEU A O 1
ATOM 744 N N . ASP A 1 95 ? -20.745 -7.536 11.798 1.00 95.12 95 ASP A N 1
ATOM 745 C CA . ASP A 1 95 ? -20.396 -6.794 12.993 1.00 95.12 95 ASP A CA 1
ATOM 746 C C . ASP A 1 95 ? -20.442 -5.287 12.719 1.00 95.12 95 ASP A C 1
ATOM 748 O O . ASP A 1 95 ? -20.265 -4.828 11.586 1.00 95.12 95 ASP A O 1
ATOM 752 N N . THR A 1 96 ? -20.619 -4.511 13.786 1.00 93.25 96 THR A N 1
ATOM 753 C CA . THR A 1 96 ? -20.406 -3.059 13.764 1.00 93.25 96 THR A CA 1
ATOM 754 C C . THR A 1 96 ? -18.953 -2.737 14.109 1.00 93.25 96 THR A C 1
ATOM 756 O O . THR A 1 96 ? -18.374 -3.286 15.058 1.00 93.25 96 THR A O 1
ATOM 759 N N . LEU A 1 97 ? -18.357 -1.828 13.345 1.00 94.44 97 LEU A N 1
ATOM 760 C CA . LEU A 1 97 ? -16.991 -1.365 13.511 1.00 94.44 97 LEU A CA 1
ATOM 761 C C . LEU A 1 97 ? -16.894 -0.399 14.691 1.00 94.44 97 LEU A C 1
ATOM 763 O O . LEU A 1 97 ? -17.096 0.804 14.572 1.00 94.44 97 LEU A O 1
ATOM 767 N N . GLN A 1 98 ? -16.542 -0.939 15.851 1.00 93.94 98 GLN A N 1
ATOM 768 C CA . GLN A 1 98 ? -16.315 -0.159 17.063 1.00 93.94 98 GLN A CA 1
ATOM 769 C C . GLN A 1 98 ? -15.098 -0.682 17.815 1.00 93.94 98 GLN A C 1
ATOM 771 O O . GLN A 1 98 ? -14.882 -1.898 17.904 1.00 93.94 98 GLN A O 1
ATOM 776 N N . TRP A 1 99 ? -14.319 0.246 18.373 1.00 93.25 99 TRP A N 1
ATOM 777 C CA . TRP A 1 99 ? -13.234 -0.091 19.284 1.00 93.25 99 TRP A CA 1
ATOM 778 C C . TRP A 1 99 ? -13.798 -0.652 20.605 1.00 93.25 99 TRP A C 1
ATOM 780 O O . TRP A 1 99 ? -14.748 -0.072 21.137 1.00 93.25 99 TRP A O 1
ATOM 790 N N . PRO A 1 100 ? -13.244 -1.753 21.156 1.00 91.81 100 PRO A N 1
ATOM 791 C CA . PRO A 1 100 ? -13.730 -2.336 22.404 1.00 91.81 100 PRO A CA 1
ATOM 792 C C . PRO A 1 100 ? -13.692 -1.336 23.566 1.00 91.81 100 PRO A C 1
ATOM 794 O O . PRO A 1 100 ? -12.653 -0.733 23.850 1.00 91.81 100 PRO A O 1
ATOM 797 N N . ALA A 1 101 ? -14.828 -1.164 24.247 1.00 88.19 101 ALA A N 1
ATOM 798 C CA . ALA A 1 101 ? -14.992 -0.168 25.309 1.00 88.19 101 ALA A CA 1
ATOM 799 C C . ALA A 1 101 ? -14.096 -0.431 26.536 1.00 88.19 101 ALA A C 1
ATOM 801 O O . ALA A 1 101 ? -13.739 0.502 27.251 1.00 88.19 101 ALA A O 1
ATOM 802 N N . ASP A 1 102 ? -13.698 -1.687 26.759 1.00 88.44 102 ASP A N 1
ATOM 803 C CA . ASP A 1 102 ? -12.794 -2.122 27.829 1.00 88.44 102 ASP A CA 1
ATOM 804 C C . ASP A 1 102 ? -11.315 -1.797 27.550 1.00 88.44 102 ASP A C 1
ATOM 806 O O . ASP A 1 102 ? -10.468 -1.977 28.427 1.00 88.44 102 ASP A O 1
ATOM 810 N N . LYS A 1 103 ? -10.976 -1.327 26.340 1.00 89.69 103 LYS A N 1
ATOM 811 C CA . LYS A 1 103 ? -9.590 -1.095 25.918 1.00 89.69 103 LYS A CA 1
ATOM 812 C C . LYS A 1 103 ? -9.293 0.377 25.677 1.00 89.69 103 LYS A C 1
ATOM 814 O O . LYS A 1 103 ? -10.042 1.113 25.035 1.00 89.69 103 LYS A O 1
ATOM 819 N N . SER A 1 104 ? -8.104 0.797 26.097 1.00 91.31 104 SER A N 1
ATOM 820 C CA . SER A 1 104 ? -7.575 2.118 25.755 1.00 91.31 104 SER A CA 1
ATOM 821 C C . SER A 1 104 ? -7.410 2.266 24.238 1.00 91.31 104 SER A C 1
ATOM 823 O O . SER A 1 104 ? -6.949 1.352 23.564 1.00 91.31 104 SER A O 1
ATOM 825 N N . HIS A 1 105 ? -7.746 3.428 23.681 1.00 91.25 105 HIS A N 1
ATOM 826 C CA . HIS A 1 105 ? -7.530 3.681 22.249 1.00 91.25 105 HIS A CA 1
ATOM 827 C C . HIS A 1 105 ? -6.041 3.846 21.918 1.00 91.25 105 HIS A C 1
ATOM 829 O O . HIS A 1 105 ? -5.624 3.544 20.804 1.00 91.25 105 HIS A O 1
ATOM 835 N N . HIS A 1 106 ? -5.222 4.268 22.887 1.00 89.19 106 HIS A N 1
ATOM 836 C CA . HIS A 1 106 ? -3.791 4.511 22.685 1.00 89.19 106 HIS A CA 1
ATOM 837 C C . HIS A 1 106 ? -3.026 3.240 22.286 1.00 89.19 106 HIS A C 1
ATOM 839 O O . HIS A 1 106 ? -2.054 3.328 21.545 1.00 89.19 106 HIS A O 1
ATOM 845 N N . ILE A 1 107 ? -3.496 2.060 22.712 1.00 93.19 107 ILE A N 1
ATOM 846 C CA . ILE A 1 107 ? -2.882 0.770 22.355 1.00 93.19 107 ILE A CA 1
ATOM 847 C C . ILE A 1 107 ? -3.347 0.236 20.991 1.00 93.19 107 ILE A C 1
ATOM 849 O O . ILE A 1 107 ? -2.775 -0.724 20.479 1.00 93.19 107 ILE A O 1
ATOM 853 N N . SER A 1 108 ? -4.380 0.836 20.383 1.00 96.75 108 SER A N 1
ATOM 854 C CA . SER A 1 108 ? -4.985 0.318 19.146 1.00 96.75 108 SER A C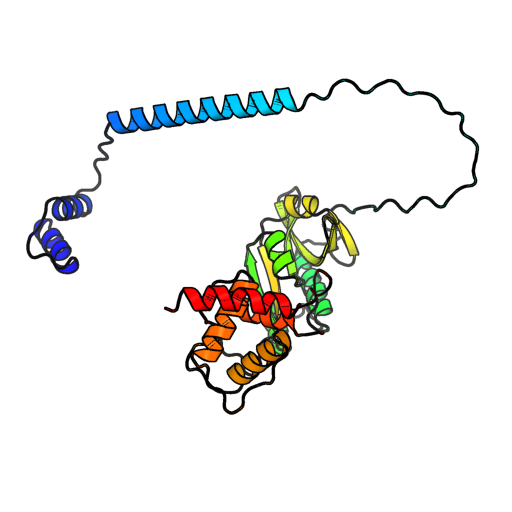A 1
ATOM 855 C C . SER A 1 108 ? -4.004 0.289 17.977 1.00 96.75 108 SER A C 1
ATOM 857 O O . SER A 1 108 ? -4.003 -0.664 17.199 1.00 96.75 108 SER A O 1
ATOM 859 N N . LYS A 1 109 ? -3.116 1.287 17.895 1.00 96.38 109 LYS A N 1
ATOM 860 C CA . LYS A 1 109 ? -2.075 1.368 16.868 1.00 96.38 109 LYS A CA 1
ATOM 861 C C . LYS A 1 109 ? -1.133 0.175 16.936 1.00 96.38 109 LYS A C 1
ATOM 863 O O . LYS A 1 109 ? -0.944 -0.504 15.928 1.00 96.38 109 LYS A O 1
ATOM 868 N N . ASP A 1 110 ? -0.604 -0.118 18.117 1.00 95.69 110 ASP A N 1
ATOM 869 C CA . ASP A 1 110 ? 0.339 -1.219 18.293 1.00 95.69 110 ASP A CA 1
ATOM 870 C C . ASP A 1 110 ? -0.320 -2.569 17.999 1.00 95.69 110 ASP A C 1
ATOM 872 O O . ASP A 1 110 ? 0.248 -3.385 17.274 1.00 95.69 110 ASP A O 1
ATOM 876 N N . MET A 1 111 ? -1.562 -2.772 18.452 1.00 96.62 111 MET A N 1
ATOM 877 C CA . MET A 1 111 ? -2.338 -3.985 18.157 1.00 96.62 111 MET A CA 1
ATOM 878 C C . MET A 1 111 ? -2.627 -4.154 16.655 1.00 96.62 111 MET A C 1
ATOM 880 O O . MET A 1 111 ? -2.546 -5.264 16.114 1.00 96.62 111 MET A O 1
ATOM 884 N N . ALA A 1 112 ? -2.928 -3.059 15.952 1.00 98.12 112 ALA A N 1
ATOM 885 C CA . ALA A 1 112 ? -3.137 -3.078 14.508 1.00 98.12 112 ALA A CA 1
ATOM 886 C C . ALA A 1 112 ? -1.838 -3.424 13.760 1.00 98.12 112 ALA A C 1
ATOM 888 O O . ALA A 1 112 ? -1.853 -4.274 12.868 1.00 98.12 112 ALA A O 1
ATOM 889 N N . PHE A 1 113 ? -0.695 -2.855 14.162 1.00 97.88 113 PHE A N 1
ATOM 890 C CA . PHE A 1 113 ? 0.603 -3.220 13.585 1.00 97.88 113 PHE A CA 1
ATOM 891 C C . PHE A 1 113 ? 1.005 -4.659 13.908 1.00 97.88 113 PHE A C 1
ATOM 893 O O . PHE A 1 113 ? 1.504 -5.341 13.019 1.00 97.88 113 PHE A O 1
ATOM 900 N N . GLN A 1 114 ? 0.737 -5.168 15.113 1.00 97.06 114 GLN A N 1
ATOM 901 C CA . GLN A 1 114 ? 0.957 -6.583 15.441 1.00 97.06 114 GLN A CA 1
ATOM 902 C C . GLN A 1 114 ? 0.165 -7.492 14.495 1.00 97.06 114 GLN A C 1
ATOM 904 O O . GLN A 1 114 ? 0.702 -8.463 13.956 1.00 97.06 114 GLN A O 1
ATOM 909 N N . SER A 1 115 ? -1.094 -7.135 14.240 1.00 97.81 115 SER A N 1
ATOM 910 C CA . SER A 1 115 ? -1.966 -7.857 13.313 1.00 97.81 115 SER A CA 1
ATOM 911 C C . SER A 1 115 ? -1.461 -7.790 11.870 1.00 97.81 115 SER A C 1
ATOM 913 O O . SER A 1 115 ? -1.482 -8.809 11.177 1.00 97.81 115 SER A O 1
ATOM 915 N N . LEU A 1 116 ? -0.962 -6.630 11.426 1.00 97.94 116 LEU A N 1
ATOM 916 C CA . LEU A 1 116 ? -0.386 -6.456 10.091 1.00 97.94 116 LEU A CA 1
ATOM 917 C C . LEU A 1 116 ? 0.926 -7.238 9.926 1.00 97.94 116 LEU A C 1
ATOM 919 O O . LEU A 1 116 ? 1.077 -7.962 8.947 1.00 97.94 116 LEU A O 1
ATOM 923 N N . PHE A 1 117 ? 1.848 -7.166 10.888 1.00 97.50 117 PHE A N 1
ATOM 924 C CA . PHE A 1 117 ? 3.104 -7.931 10.884 1.00 97.50 117 PHE A CA 1
ATOM 925 C C . PHE A 1 117 ? 2.855 -9.439 10.805 1.00 97.50 117 PHE A C 1
ATOM 927 O O . PHE A 1 117 ? 3.511 -10.139 10.030 1.00 97.50 117 PHE A O 1
ATOM 934 N N . LYS A 1 118 ? 1.839 -9.928 11.526 1.00 96.69 118 LYS A N 1
ATOM 935 C CA . LYS A 1 118 ? 1.426 -11.333 11.474 1.00 96.69 118 LYS A CA 1
ATOM 936 C C . LYS A 1 118 ? 1.032 -11.779 10.060 1.00 96.69 118 LYS A C 1
ATOM 938 O O . LYS A 1 118 ? 1.353 -12.906 9.694 1.00 96.69 118 LYS A O 1
ATOM 943 N N . GLN A 1 119 ? 0.414 -10.912 9.246 1.00 96.38 119 GLN A N 1
ATOM 944 C CA . GLN A 1 119 ? 0.108 -11.229 7.837 1.00 96.38 119 GLN A CA 1
ATOM 945 C C . GLN A 1 119 ? 1.375 -11.466 7.004 1.00 96.38 119 GLN A C 1
ATOM 947 O O . GLN A 1 119 ? 1.359 -12.240 6.054 1.00 96.38 119 GLN A O 1
ATOM 952 N N . TRP A 1 120 ? 2.484 -10.832 7.381 1.00 94.94 120 TRP A N 1
ATOM 953 C CA . TRP A 1 120 ? 3.788 -10.981 6.736 1.00 94.94 120 TRP A CA 1
ATOM 954 C C . TRP A 1 120 ? 4.648 -12.103 7.331 1.00 94.94 120 TRP A C 1
ATOM 956 O O . TRP A 1 120 ? 5.789 -12.284 6.901 1.00 94.94 120 TRP A O 1
ATOM 966 N N . GLY A 1 121 ? 4.129 -12.856 8.309 1.00 95.12 121 GLY A N 1
ATOM 967 C CA . GLY A 1 121 ? 4.863 -13.927 8.988 1.00 95.12 121 GLY A CA 1
ATOM 968 C C . GLY A 1 121 ? 5.997 -13.428 9.889 1.00 95.12 121 GLY A C 1
ATOM 969 O O . GLY A 1 121 ? 6.929 -14.180 10.165 1.00 95.12 121 GLY A O 1
ATOM 970 N N . VAL A 1 122 ? 5.939 -12.168 10.330 1.00 94.62 122 VAL A N 1
ATOM 971 C CA . VAL A 1 122 ? 6.933 -11.541 11.213 1.00 94.62 122 VAL A CA 1
ATOM 972 C C . VAL A 1 122 ? 6.277 -11.071 12.511 1.00 94.62 122 VAL A C 1
ATOM 974 O O . VAL A 1 122 ? 5.067 -10.860 12.569 1.00 94.62 122 VAL A O 1
ATOM 977 N N . SER A 1 123 ? 7.071 -10.905 13.567 1.00 93.50 123 SER A N 1
ATOM 978 C CA . SER A 1 123 ? 6.587 -10.457 14.878 1.00 93.50 123 SER A CA 1
ATOM 979 C C . SER A 1 123 ? 6.920 -8.986 15.100 1.00 93.50 123 SER A C 1
ATOM 981 O O . SER A 1 123 ? 8.054 -8.576 14.873 1.00 93.50 123 SER A O 1
ATOM 983 N N . TYR A 1 124 ? 5.956 -8.212 15.598 1.00 95.06 124 TYR A N 1
ATOM 984 C CA . TYR A 1 124 ? 6.170 -6.844 16.072 1.00 95.06 124 TYR A CA 1
ATOM 985 C C . TYR A 1 124 ? 6.069 -6.795 17.597 1.00 95.06 124 TYR A C 1
ATOM 987 O O . TYR A 1 124 ? 5.105 -7.306 18.176 1.00 95.06 124 TYR A O 1
ATOM 995 N N . LYS A 1 125 ? 7.062 -6.174 18.241 1.00 94.12 125 LYS A N 1
ATOM 996 C CA . LYS A 1 125 ? 7.087 -5.965 19.691 1.00 94.12 125 LYS A CA 1
ATOM 997 C C . LYS A 1 125 ? 7.025 -4.465 19.977 1.00 94.12 125 LYS A C 1
ATOM 999 O O . LYS A 1 125 ? 8.008 -3.787 19.703 1.00 94.12 125 LYS A O 1
ATOM 1004 N N . PRO A 1 126 ? 5.935 -3.926 20.541 1.00 89.75 126 PRO A N 1
ATOM 1005 C CA . PRO A 1 126 ? 5.806 -2.492 20.827 1.00 89.75 126 PRO A CA 1
ATOM 1006 C C . PRO A 1 126 ? 6.656 -2.014 22.025 1.00 89.75 126 PRO A C 1
ATOM 1008 O O . PRO A 1 126 ? 6.374 -0.987 22.629 1.00 89.75 126 PRO A O 1
ATOM 1011 N N . GLU A 1 127 ? 7.698 -2.760 22.393 1.00 84.94 127 GLU A N 1
ATOM 1012 C CA . GLU A 1 127 ? 8.574 -2.461 23.522 1.00 84.94 127 GLU A CA 1
ATOM 1013 C C . GLU A 1 127 ? 9.759 -1.588 23.077 1.00 84.94 127 GLU A C 1
ATOM 1015 O O . GLU A 1 127 ? 10.402 -1.846 22.056 1.00 84.94 127 GLU A O 1
ATOM 1020 N N . GLY A 1 128 ? 10.089 -0.574 23.881 1.00 77.56 128 GLY A N 1
ATOM 1021 C CA . GLY A 1 128 ? 11.231 0.314 23.654 1.00 77.56 128 GLY A CA 1
ATOM 1022 C C . GLY A 1 128 ? 10.944 1.494 22.717 1.00 77.56 128 GLY A C 1
ATOM 1023 O O . GLY A 1 128 ? 9.802 1.825 22.420 1.00 77.56 128 GLY A O 1
ATOM 1024 N N . ASN A 1 129 ? 12.011 2.156 22.259 1.00 80.75 129 ASN A N 1
ATOM 1025 C CA . ASN A 1 129 ? 11.929 3.399 21.474 1.00 80.75 129 ASN A CA 1
ATOM 1026 C C . ASN A 1 129 ? 11.885 3.176 19.948 1.00 80.75 129 ASN A C 1
ATOM 1028 O O . ASN A 1 129 ? 12.014 4.133 19.185 1.00 80.75 129 ASN A O 1
ATOM 1032 N N . VAL A 1 130 ? 11.755 1.927 19.485 1.00 86.62 130 VAL A N 1
ATOM 1033 C CA . VAL A 1 130 ? 11.791 1.581 18.055 1.00 86.62 130 VAL A CA 1
ATOM 1034 C C . VAL A 1 130 ? 10.370 1.389 17.537 1.00 86.62 130 VAL A C 1
ATOM 1036 O O . VAL A 1 130 ? 9.668 0.464 17.946 1.00 86.62 130 VAL A O 1
ATOM 1039 N N . ASN A 1 131 ? 9.951 2.239 16.601 1.00 92.00 131 ASN A N 1
ATOM 1040 C CA . ASN A 1 131 ? 8.595 2.185 16.058 1.00 92.00 131 ASN A CA 1
ATOM 1041 C C . ASN A 1 131 ? 8.386 0.986 15.108 1.00 92.00 131 ASN A C 1
ATOM 1043 O O . ASN A 1 131 ? 9.341 0.375 14.621 1.00 92.00 131 ASN A O 1
ATOM 1047 N N . ALA A 1 132 ? 7.122 0.673 14.802 1.00 95.44 132 ALA A N 1
ATOM 1048 C CA . ALA A 1 132 ? 6.760 -0.437 13.917 1.00 95.44 132 ALA A CA 1
ATOM 1049 C C . ALA A 1 132 ? 7.474 -0.378 12.553 1.00 95.44 132 ALA A C 1
ATOM 1051 O O . ALA A 1 132 ? 7.957 -1.391 12.060 1.00 95.44 132 ALA A O 1
ATOM 1052 N N . CYS A 1 133 ? 7.619 0.803 11.954 1.00 95.50 133 CYS A N 1
ATOM 1053 C CA . CYS A 1 133 ? 8.256 0.948 10.646 1.00 95.50 133 CYS A CA 1
ATOM 1054 C C . CYS A 1 133 ? 9.771 0.721 10.677 1.00 95.50 133 CYS A C 1
ATOM 1056 O O . CYS A 1 133 ? 10.322 0.176 9.723 1.00 95.50 133 CYS A O 1
ATOM 1058 N N . GLN A 1 134 ? 10.440 1.083 11.771 1.00 95.12 134 GLN A N 1
ATOM 1059 C CA . GLN A 1 134 ? 11.850 0.764 11.992 1.00 95.12 134 GLN A CA 1
ATOM 1060 C C . GLN A 1 134 ? 12.047 -0.740 12.227 1.00 95.12 134 GLN A C 1
ATOM 1062 O O . GLN A 1 134 ? 12.967 -1.329 11.664 1.00 95.12 134 GLN A O 1
ATOM 1067 N N . GLN A 1 135 ? 11.158 -1.395 12.984 1.00 95.75 135 GLN A N 1
ATOM 1068 C CA . GLN A 1 135 ? 11.216 -2.855 13.148 1.00 95.75 135 GLN A CA 1
ATOM 1069 C C . GLN A 1 135 ? 10.951 -3.591 11.829 1.00 95.75 135 GLN A C 1
ATOM 1071 O O . GLN A 1 135 ? 11.623 -4.575 11.534 1.00 95.75 135 GLN A O 1
ATOM 1076 N N . ALA A 1 136 ? 10.040 -3.089 10.987 1.00 96.12 136 ALA A N 1
ATOM 1077 C CA . ALA A 1 136 ? 9.769 -3.660 9.666 1.00 96.12 136 ALA A CA 1
ATOM 1078 C C . ALA A 1 136 ? 11.040 -3.723 8.794 1.00 96.12 136 ALA A C 1
ATOM 1080 O O . ALA A 1 136 ? 11.283 -4.730 8.126 1.00 96.12 136 ALA A O 1
ATOM 1081 N N . GLN A 1 137 ? 11.888 -2.688 8.855 1.00 94.38 137 GLN A N 1
ATOM 1082 C CA . GLN A 1 137 ? 13.134 -2.612 8.082 1.00 94.38 137 GLN A CA 1
ATOM 1083 C C . GLN A 1 137 ? 14.110 -3.744 8.413 1.00 94.38 137 GLN A C 1
ATOM 1085 O O . GLN A 1 137 ? 14.735 -4.285 7.499 1.00 94.38 137 GLN A O 1
ATOM 1090 N N . ALA A 1 138 ? 14.183 -4.167 9.679 1.00 93.06 138 ALA A N 1
ATOM 1091 C CA . ALA A 1 138 ? 15.003 -5.306 10.100 1.00 93.06 138 ALA A CA 1
ATOM 1092 C C . ALA A 1 138 ? 14.554 -6.643 9.472 1.00 93.06 138 ALA A C 1
ATOM 1094 O O . ALA A 1 138 ? 15.323 -7.600 9.435 1.00 93.06 138 ALA A O 1
ATOM 1095 N N . HIS A 1 139 ? 13.334 -6.696 8.930 1.00 93.62 139 HIS A N 1
ATOM 1096 C CA . HIS A 1 139 ? 12.754 -7.850 8.243 1.00 93.62 139 HIS A CA 1
ATOM 1097 C C . HIS A 1 139 ? 12.622 -7.650 6.721 1.00 93.62 139 HIS A C 1
ATOM 1099 O O . HIS A 1 139 ? 11.820 -8.326 6.075 1.00 93.62 139 HIS A O 1
ATOM 1105 N N . SER A 1 140 ? 13.385 -6.716 6.135 1.00 93.00 140 SER A N 1
ATOM 1106 C CA . SER A 1 140 ? 13.307 -6.355 4.705 1.00 93.00 140 SER A CA 1
ATOM 1107 C C . SER A 1 140 ? 11.912 -5.893 4.260 1.00 93.00 140 SER A C 1
ATOM 1109 O O . SER A 1 140 ? 11.529 -6.044 3.096 1.00 93.00 140 SER A O 1
ATOM 1111 N N . LEU A 1 141 ? 11.143 -5.329 5.194 1.00 95.12 141 LEU A N 1
ATOM 1112 C CA . LEU A 1 141 ? 9.869 -4.674 4.937 1.00 95.12 141 LEU A CA 1
ATOM 1113 C C . LEU A 1 141 ? 10.027 -3.159 5.103 1.00 95.12 141 LEU A C 1
ATOM 1115 O O . LEU A 1 141 ? 10.865 -2.675 5.861 1.00 95.12 141 LEU A O 1
ATOM 1119 N N . ARG A 1 142 ? 9.190 -2.381 4.427 1.00 95.75 142 ARG A N 1
ATOM 1120 C CA . ARG A 1 142 ? 9.060 -0.940 4.659 1.00 95.75 142 ARG A CA 1
ATOM 1121 C C . ARG A 1 142 ? 7.604 -0.562 4.842 1.00 95.75 142 ARG A C 1
ATOM 1123 O O . ARG A 1 142 ? 6.720 -1.171 4.248 1.00 95.75 142 ARG A O 1
ATOM 1130 N N . CYS A 1 143 ? 7.377 0.466 5.653 1.00 97.00 143 CYS A N 1
ATOM 1131 C CA . CYS A 1 143 ? 6.086 1.132 5.695 1.00 97.00 143 CYS A CA 1
ATOM 1132 C C . CYS A 1 143 ? 5.919 2.051 4.487 1.00 97.00 143 CYS A C 1
ATOM 1134 O O . CYS A 1 143 ? 6.860 2.746 4.098 1.00 97.00 143 CYS A O 1
ATOM 1136 N N . LEU A 1 144 ? 4.697 2.123 3.974 1.00 96.88 144 LEU A N 1
ATOM 1137 C CA . LEU A 1 144 ? 4.217 3.258 3.195 1.00 96.88 144 LEU A CA 1
ATOM 1138 C C . LEU A 1 144 ? 2.990 3.828 3.909 1.00 96.88 144 LEU A C 1
ATOM 1140 O O . LEU A 1 144 ? 2.024 3.103 4.140 1.00 96.88 144 LEU A O 1
ATOM 1144 N N . ASN A 1 145 ? 3.047 5.114 4.254 1.00 97.62 145 ASN A N 1
ATOM 1145 C CA . ASN A 1 145 ? 1.903 5.871 4.755 1.00 97.62 145 ASN A CA 1
ATOM 1146 C C . ASN A 1 145 ? 1.275 6.617 3.581 1.00 97.62 145 ASN A C 1
ATOM 1148 O O . ASN A 1 145 ? 1.994 7.280 2.832 1.00 97.62 145 ASN A O 1
ATOM 1152 N N . ALA A 1 146 ? -0.037 6.507 3.420 1.00 96.81 146 ALA A N 1
ATOM 1153 C CA . ALA A 1 146 ? -0.742 7.122 2.308 1.00 96.81 146 ALA A CA 1
ATOM 1154 C C . ALA A 1 146 ? -2.189 7.464 2.680 1.00 96.81 146 ALA A C 1
ATOM 1156 O O . ALA A 1 146 ? -2.705 7.064 3.725 1.00 96.81 146 ALA A O 1
ATOM 1157 N N . VAL A 1 147 ? -2.828 8.221 1.791 1.00 97.69 147 VAL A N 1
ATOM 1158 C CA . VAL A 1 147 ? -4.256 8.530 1.837 1.00 97.69 147 VAL A CA 1
ATOM 1159 C C . VAL A 1 147 ? -4.895 7.998 0.561 1.00 97.69 147 VAL A C 1
ATOM 1161 O O . VAL A 1 147 ? -4.322 8.134 -0.520 1.00 97.69 147 VAL A O 1
ATOM 1164 N N . GLY A 1 148 ? -6.063 7.372 0.667 1.00 95.69 148 GLY A N 1
ATOM 1165 C CA . GLY A 1 148 ? -6.784 6.851 -0.491 1.00 95.69 148 GLY A CA 1
ATOM 1166 C C . GLY A 1 148 ? -8.174 6.334 -0.148 1.00 95.69 148 GLY A C 1
ATOM 1167 O O . GLY A 1 148 ? -8.639 6.446 0.980 1.00 95.69 148 GLY A O 1
ATOM 1168 N N . SER A 1 149 ? -8.842 5.761 -1.144 1.00 95.75 149 SER A N 1
ATOM 1169 C CA . SER A 1 149 ? -10.170 5.156 -0.999 1.00 95.75 149 SER A CA 1
ATOM 1170 C C . SER A 1 149 ? -10.098 3.634 -0.842 1.00 95.75 149 SER A C 1
ATOM 1172 O O . SER A 1 149 ? -9.085 3.002 -1.154 1.00 95.75 149 SER A O 1
ATOM 1174 N N . LEU A 1 150 ? -11.214 3.006 -0.449 1.00 95.50 150 LEU A N 1
ATOM 1175 C CA . LEU A 1 150 ? -11.305 1.543 -0.391 1.00 95.50 150 LEU A CA 1
ATOM 1176 C C . LEU A 1 150 ? -11.173 0.922 -1.788 1.00 95.50 150 LEU A C 1
ATOM 1178 O O . LEU A 1 150 ? -10.739 -0.221 -1.906 1.00 95.50 150 LEU A O 1
ATOM 1182 N N . SER A 1 151 ? -11.498 1.667 -2.852 1.00 93.12 151 SER A N 1
ATOM 1183 C CA . SER A 1 151 ? -11.253 1.223 -4.228 1.00 93.12 151 SER A CA 1
ATOM 1184 C C . SER A 1 151 ? -9.755 1.131 -4.539 1.00 93.12 151 SER A C 1
ATOM 1186 O O . SER A 1 151 ? -9.321 0.135 -5.114 1.00 93.12 151 SER A O 1
ATOM 1188 N N . ASN A 1 152 ? -8.951 2.094 -4.067 1.00 91.75 152 ASN A N 1
ATOM 1189 C CA . ASN A 1 152 ? -7.497 2.050 -4.217 1.00 91.75 152 ASN A CA 1
ATOM 1190 C C . ASN A 1 152 ? -6.918 0.857 -3.449 1.00 91.75 152 ASN A C 1
ATOM 1192 O O . ASN A 1 152 ? -6.092 0.134 -3.991 1.00 91.75 152 ASN A O 1
ATOM 1196 N N . LEU A 1 153 ? -7.403 0.587 -2.230 1.00 94.50 153 LEU A N 1
ATOM 1197 C CA . LEU A 1 153 ? -6.959 -0.578 -1.454 1.00 94.50 153 LEU A CA 1
ATOM 1198 C C . LEU A 1 153 ? -7.314 -1.916 -2.119 1.00 94.50 153 LEU A C 1
ATOM 1200 O O . LEU A 1 153 ? -6.538 -2.863 -2.012 1.00 94.50 153 LEU A O 1
ATOM 1204 N N . ARG A 1 154 ? -8.439 -2.012 -2.843 1.00 92.62 154 ARG A N 1
ATOM 1205 C CA . ARG A 1 154 ? -8.752 -3.211 -3.648 1.00 92.62 154 ARG A CA 1
ATOM 1206 C C . ARG A 1 154 ? -7.768 -3.418 -4.785 1.00 92.62 154 ARG A C 1
ATOM 1208 O O . ARG A 1 154 ? -7.379 -4.555 -5.016 1.00 92.62 154 ARG A O 1
ATOM 1215 N N . GLN A 1 155 ? -7.396 -2.344 -5.478 1.00 89.06 155 GLN A N 1
ATOM 1216 C CA . GLN A 1 155 ? -6.421 -2.403 -6.570 1.00 89.06 155 GLN A CA 1
ATOM 1217 C C . GLN A 1 155 ? -5.038 -2.791 -6.043 1.00 89.06 155 GLN A C 1
ATOM 1219 O O . GLN A 1 155 ? -4.399 -3.678 -6.595 1.00 89.06 155 GLN A O 1
ATOM 1224 N N . LEU A 1 156 ? -4.627 -2.198 -4.918 1.00 90.50 156 LEU A N 1
ATOM 1225 C CA . LEU A 1 156 ? -3.375 -2.534 -4.237 1.00 90.50 156 LEU A CA 1
ATOM 1226 C C . LEU A 1 156 ? -3.368 -3.971 -3.693 1.00 90.50 156 LEU A C 1
ATOM 1228 O O . LEU A 1 156 ? -2.319 -4.598 -3.602 1.00 90.50 156 LEU A O 1
ATOM 1232 N N . ASN A 1 157 ? -4.547 -4.472 -3.312 1.00 93.56 157 ASN A N 1
ATOM 1233 C CA . ASN A 1 157 ? -4.814 -5.830 -2.849 1.00 93.56 157 ASN A CA 1
ATOM 1234 C C . ASN A 1 157 ? -3.861 -6.327 -1.747 1.00 93.56 157 ASN A C 1
ATOM 1236 O O . ASN A 1 157 ? -3.489 -7.498 -1.730 1.00 93.56 157 ASN A O 1
ATOM 1240 N N . ILE A 1 158 ? -3.493 -5.454 -0.808 1.00 94.81 158 ILE A N 1
ATOM 1241 C CA . ILE A 1 158 ? -2.521 -5.723 0.259 1.00 94.81 158 ILE A CA 1
ATOM 1242 C C . ILE A 1 158 ? -3.106 -5.336 1.628 1.00 94.81 158 ILE A C 1
ATOM 1244 O O . ILE A 1 158 ? -3.801 -4.321 1.714 1.00 94.81 158 ILE A O 1
ATOM 1248 N N . PRO A 1 159 ? -2.886 -6.116 2.704 1.00 97.56 159 PRO A N 1
ATOM 1249 C CA . PRO A 1 159 ? -3.340 -5.747 4.039 1.00 97.56 159 PRO A CA 1
ATOM 1250 C C . PRO A 1 159 ? -2.747 -4.429 4.522 1.00 97.56 159 PRO A C 1
ATOM 1252 O O . PRO A 1 159 ? -1.573 -4.130 4.283 1.00 97.56 159 PRO A O 1
ATOM 1255 N N . VAL A 1 160 ? -3.555 -3.669 5.258 1.00 98.56 160 VAL A N 1
ATOM 1256 C CA . VAL A 1 160 ? -3.187 -2.335 5.745 1.00 98.56 160 VAL A CA 1
ATOM 1257 C C . VAL A 1 160 ? -3.661 -2.113 7.175 1.00 98.56 160 VAL A C 1
ATOM 1259 O O . VAL A 1 160 ? -4.631 -2.720 7.624 1.00 98.56 160 VAL A O 1
ATOM 1262 N N . VAL A 1 161 ? -3.002 -1.202 7.884 1.00 98.75 161 VAL A N 1
ATOM 1263 C CA . VAL A 1 161 ? -3.542 -0.562 9.084 1.00 98.75 161 VAL A CA 1
ATOM 1264 C C . VAL A 1 161 ? -4.348 0.657 8.649 1.00 98.75 161 VAL A C 1
ATOM 1266 O O . VAL A 1 161 ? -3.821 1.526 7.957 1.00 98.75 161 VAL A O 1
ATOM 1269 N N . LEU A 1 162 ? -5.608 0.730 9.068 1.00 98.69 162 LEU A N 1
ATOM 1270 C CA . LEU A 1 162 ? -6.483 1.883 8.879 1.00 98.69 162 LEU A CA 1
ATOM 1271 C C . LEU A 1 162 ? -6.468 2.751 10.137 1.00 98.69 162 LEU A C 1
ATOM 1273 O O . LEU A 1 162 ? -6.547 2.217 11.246 1.00 98.69 162 LEU A O 1
ATOM 1277 N N . LYS A 1 163 ? -6.423 4.074 9.961 1.00 98.44 163 LYS A N 1
ATOM 1278 C CA . LYS A 1 163 ? -6.677 5.051 11.027 1.00 98.44 163 LYS A CA 1
ATOM 1279 C C . LYS A 1 163 ? -8.131 5.514 10.951 1.00 98.44 163 LYS A C 1
ATOM 1281 O O . LYS A 1 163 ? -8.523 6.160 9.984 1.00 98.44 163 LYS A O 1
ATOM 1286 N N . LEU A 1 164 ? -8.919 5.159 11.954 1.00 98.19 164 LEU A N 1
ATOM 1287 C CA . LEU A 1 164 ? -10.366 5.353 12.027 1.00 98.19 164 LEU A CA 1
ATOM 1288 C C . LEU A 1 164 ? -10.728 6.323 13.154 1.00 98.19 164 LEU A C 1
ATOM 1290 O O . LEU A 1 164 ? -9.915 6.579 14.040 1.00 98.19 164 LEU A O 1
ATOM 1294 N N . PHE A 1 165 ? -11.963 6.818 13.138 1.00 96.94 165 PHE A N 1
ATOM 1295 C CA . PHE A 1 165 ? -12.511 7.712 14.154 1.00 96.94 165 PHE A CA 1
ATOM 1296 C C . PHE A 1 165 ? -13.852 7.186 14.658 1.00 96.94 165 PHE A C 1
ATOM 1298 O O . PHE A 1 165 ? -14.703 6.773 13.868 1.00 96.94 165 PHE A O 1
ATOM 1305 N N . ASP A 1 166 ? -14.040 7.172 15.977 1.00 93.44 166 ASP A N 1
ATOM 1306 C CA . ASP A 1 166 ? -15.322 6.808 16.582 1.00 93.44 166 ASP A CA 1
ATOM 1307 C C . ASP A 1 166 ? -16.358 7.944 16.447 1.00 93.44 166 ASP A C 1
ATOM 1309 O O . ASP A 1 166 ? -16.071 9.025 15.928 1.00 93.44 166 ASP A O 1
ATOM 1313 N N . ALA A 1 167 ? -17.580 7.716 16.937 1.00 91.12 167 ALA A N 1
ATOM 1314 C CA . ALA A 1 167 ? -18.653 8.714 16.895 1.00 91.12 167 ALA A CA 1
ATOM 1315 C C . ALA A 1 167 ? -18.343 10.009 17.680 1.00 91.12 167 ALA A C 1
ATOM 1317 O O . ALA A 1 167 ? -18.985 11.030 17.445 1.00 91.12 167 ALA A O 1
ATOM 1318 N N . ASN A 1 168 ? -17.364 9.982 18.590 1.00 92.25 168 ASN A N 1
ATOM 1319 C CA . ASN A 1 168 ? -16.907 11.137 19.363 1.00 92.25 168 ASN A CA 1
ATOM 1320 C C . ASN A 1 168 ? -15.671 11.811 18.733 1.00 92.25 168 ASN A C 1
ATOM 1322 O O . ASN A 1 168 ? -15.112 12.736 19.322 1.00 92.25 168 ASN A O 1
ATOM 1326 N N . GLY A 1 169 ? -15.216 11.344 17.564 1.00 93.00 169 GLY A N 1
ATOM 1327 C CA . GLY A 1 169 ? -14.017 11.837 16.888 1.00 93.00 169 GLY A CA 1
ATOM 1328 C C . GLY A 1 169 ? -12.701 11.334 17.490 1.00 93.00 169 GLY A C 1
ATOM 1329 O O . GLY A 1 169 ? -11.639 11.872 17.176 1.00 93.00 169 GLY A O 1
ATOM 1330 N N . LYS A 1 170 ? -12.733 10.315 18.355 1.00 95.12 170 LYS A N 1
ATOM 1331 C CA . LYS A 1 170 ? -11.530 9.720 18.940 1.00 95.12 170 LYS A CA 1
ATOM 1332 C C . LYS A 1 170 ? -10.896 8.743 17.957 1.00 95.12 170 LYS A C 1
ATOM 1334 O O . LYS A 1 170 ? -11.564 7.840 17.453 1.00 95.12 170 LYS A O 1
ATOM 1339 N N . GLU A 1 171 ? -9.598 8.905 17.705 1.00 96.62 171 GLU A N 1
ATOM 1340 C CA . GLU A 1 171 ? -8.889 8.025 16.777 1.00 96.62 171 GLU A CA 1
ATOM 1341 C C . GLU A 1 171 ? -8.637 6.627 17.359 1.00 96.62 171 GLU A C 1
ATOM 1343 O O . GLU A 1 171 ? -8.328 6.464 18.545 1.00 96.62 171 GLU A O 1
ATOM 1348 N N . PHE A 1 172 ? -8.730 5.614 16.501 1.00 97.56 172 PHE A N 1
ATOM 1349 C CA . PHE A 1 172 ? -8.308 4.244 16.774 1.00 97.56 172 PHE A CA 1
ATOM 1350 C C . PHE A 1 172 ? -7.812 3.573 15.489 1.00 97.56 172 PHE A C 1
ATOM 1352 O O . PHE A 1 172 ? -8.098 4.022 14.381 1.00 97.56 172 PHE A O 1
ATOM 1359 N N . TYR A 1 173 ? -7.058 2.486 15.626 1.00 98.25 173 TYR A N 1
ATOM 1360 C CA . TYR A 1 173 ? -6.453 1.788 14.493 1.00 98.25 173 TYR A CA 1
ATOM 1361 C C . TYR A 1 173 ? -6.924 0.338 14.420 1.00 98.25 173 TYR A C 1
ATOM 1363 O O . TYR A 1 173 ? -7.128 -0.322 15.441 1.00 98.25 173 TYR A O 1
ATOM 1371 N N . THR A 1 174 ? -7.078 -0.171 13.199 1.00 98.38 174 THR A N 1
ATOM 1372 C CA . THR A 1 174 ? -7.452 -1.571 12.936 1.00 98.38 174 THR A CA 1
ATOM 1373 C C . THR A 1 174 ? -6.680 -2.107 11.738 1.00 98.38 174 THR A C 1
ATOM 1375 O O . THR A 1 174 ? -6.264 -1.334 10.875 1.00 98.38 174 THR A O 1
ATOM 1378 N N . ALA A 1 175 ? -6.469 -3.422 11.668 1.00 98.50 175 ALA A N 1
ATOM 1379 C CA . ALA A 1 175 ? -5.853 -4.041 10.496 1.00 98.50 175 ALA A CA 1
ATOM 1380 C C . ALA A 1 175 ? -6.933 -4.570 9.549 1.00 98.50 175 ALA A C 1
ATOM 1382 O O . ALA A 1 175 ? -7.684 -5.470 9.920 1.00 98.50 175 ALA A O 1
ATOM 1383 N N . LEU A 1 176 ? -6.991 -4.056 8.323 1.00 98.62 176 LEU A N 1
ATOM 1384 C CA . LEU A 1 176 ? -7.802 -4.617 7.248 1.00 98.62 176 LEU A CA 1
ATOM 1385 C C . LEU A 1 176 ? -7.043 -5.792 6.625 1.00 98.62 176 LEU A C 1
ATOM 1387 O O . LEU A 1 176 ? -5.981 -5.602 6.031 1.00 98.62 176 LEU A O 1
ATOM 1391 N N . ILE A 1 177 ? -7.590 -7.001 6.763 1.00 97.81 177 ILE A N 1
ATOM 1392 C CA . ILE A 1 177 ? -6.936 -8.245 6.322 1.00 97.81 177 ILE A CA 1
ATOM 1393 C C . ILE A 1 177 ? -7.690 -8.957 5.198 1.00 97.81 177 ILE A C 1
ATOM 1395 O O . ILE A 1 177 ? -7.119 -9.806 4.523 1.00 97.81 177 ILE A O 1
ATOM 1399 N N . SER A 1 178 ? -8.955 -8.603 4.958 1.00 97.38 178 SER A N 1
ATOM 1400 C CA . SER A 1 178 ? -9.669 -9.031 3.756 1.00 97.38 178 SER A CA 1
ATOM 1401 C C . SER A 1 178 ? -10.658 -7.977 3.283 1.00 97.38 178 SER A C 1
ATOM 1403 O O . SER A 1 178 ? -11.289 -7.305 4.097 1.00 97.38 178 SER A O 1
ATOM 1405 N N . LEU A 1 179 ? -10.814 -7.860 1.966 1.00 96.62 179 LEU A N 1
ATOM 1406 C CA . LEU A 1 179 ? -11.768 -6.966 1.323 1.00 96.62 179 LEU A CA 1
ATOM 1407 C C . LEU A 1 179 ? -12.339 -7.652 0.075 1.00 96.62 179 LEU A C 1
ATOM 1409 O O . LEU A 1 179 ? -11.679 -7.720 -0.962 1.00 96.62 179 LEU A O 1
ATOM 1413 N N . LYS A 1 180 ? -13.564 -8.178 0.181 1.00 92.19 180 LYS A N 1
ATOM 1414 C CA . LYS A 1 180 ? -14.257 -8.910 -0.892 1.00 92.19 180 LYS A CA 1
ATOM 1415 C C . LYS A 1 180 ? -15.666 -8.363 -1.065 1.00 92.19 180 LYS A C 1
ATOM 1417 O O . LYS A 1 180 ? -16.401 -8.218 -0.094 1.00 92.19 180 LYS A O 1
ATOM 1422 N N . ASP A 1 181 ? -16.037 -8.029 -2.297 1.00 89.38 181 ASP A N 1
ATOM 1423 C CA . ASP A 1 181 ? -17.351 -7.454 -2.614 1.00 89.38 181 ASP A CA 1
ATOM 1424 C C . ASP A 1 181 ? -17.695 -6.285 -1.686 1.00 89.38 181 ASP A C 1
ATOM 1426 O O . ASP A 1 181 ? -16.959 -5.307 -1.655 1.00 89.38 181 ASP A O 1
ATOM 1430 N N . ARG A 1 182 ? -18.756 -6.367 -0.881 1.00 93.75 182 ARG A N 1
ATOM 1431 C CA . ARG A 1 182 ? -19.144 -5.314 0.074 1.00 93.75 182 ARG A CA 1
ATOM 1432 C C . ARG A 1 182 ? -18.791 -5.625 1.529 1.00 93.75 182 ARG A C 1
ATOM 1434 O O . ARG A 1 182 ? -19.265 -4.931 2.427 1.00 93.75 182 ARG A O 1
ATOM 1441 N N . ILE A 1 183 ? -17.959 -6.639 1.753 1.00 96.25 183 ILE A N 1
ATOM 1442 C CA . ILE A 1 183 ? -17.623 -7.156 3.078 1.00 96.25 183 ILE A CA 1
ATOM 1443 C C . ILE A 1 183 ? -16.114 -7.061 3.290 1.00 96.25 183 ILE A C 1
ATOM 1445 O O . ILE A 1 183 ? -15.303 -7.469 2.454 1.00 96.25 183 ILE A O 1
ATOM 1449 N N . ALA A 1 184 ? -15.742 -6.534 4.443 1.00 97.56 184 ALA A N 1
ATOM 1450 C CA . ALA A 1 184 ? -14.367 -6.443 4.887 1.00 97.56 184 ALA A CA 1
ATOM 1451 C C . ALA A 1 184 ? -14.176 -7.270 6.154 1.00 97.56 184 ALA A C 1
ATOM 1453 O O . ALA A 1 184 ? -15.084 -7.400 6.969 1.00 97.56 184 ALA A O 1
ATOM 1454 N N . THR A 1 185 ? -12.984 -7.830 6.321 1.00 97.94 185 THR A N 1
ATOM 1455 C CA . THR A 1 185 ? -12.567 -8.470 7.569 1.00 97.94 185 THR A CA 1
ATOM 1456 C C . THR A 1 185 ? -11.466 -7.632 8.193 1.00 97.94 185 THR A C 1
ATOM 1458 O O . THR A 1 185 ? -10.414 -7.443 7.571 1.00 97.94 185 THR A O 1
ATOM 1461 N N . LEU A 1 186 ? -11.708 -7.139 9.407 1.00 98.31 186 LEU A N 1
ATOM 1462 C CA . LEU A 1 186 ? -10.739 -6.368 10.176 1.00 98.31 186 LEU A CA 1
ATOM 1463 C C . LEU A 1 186 ? -10.367 -7.091 11.459 1.00 98.31 186 LEU A C 1
ATOM 1465 O O . LEU A 1 186 ? -11.192 -7.769 12.066 1.00 98.31 186 LEU A O 1
ATOM 1469 N N . VAL A 1 187 ? -9.132 -6.883 11.897 1.00 98.12 187 VAL A N 1
ATOM 1470 C CA . VAL A 1 187 ? -8.717 -7.193 13.260 1.00 98.12 187 VAL A CA 1
ATOM 1471 C C . VAL A 1 187 ? -8.852 -5.925 14.096 1.00 98.12 187 VAL A C 1
ATOM 1473 O O . VAL A 1 187 ? -8.153 -4.934 13.858 1.00 98.12 187 VAL A O 1
ATOM 1476 N N . VAL A 1 188 ? -9.781 -5.959 15.050 1.00 96.88 188 VAL A N 1
ATOM 1477 C CA . VAL A 1 188 ? -10.090 -4.866 15.976 1.00 96.88 188 VAL A CA 1
ATOM 1478 C C . VAL A 1 188 ? -9.685 -5.313 17.377 1.00 96.88 188 VAL A C 1
ATOM 1480 O O . VAL A 1 188 ? -10.333 -6.154 17.998 1.00 96.88 188 VAL A O 1
ATOM 1483 N N . GLY A 1 189 ? -8.562 -4.789 17.867 1.00 93.12 189 GLY A N 1
ATOM 1484 C CA . GLY A 1 189 ? -7.938 -5.318 19.075 1.00 93.12 189 GLY A CA 1
ATOM 1485 C C . GLY A 1 189 ? -7.489 -6.766 18.855 1.00 93.12 189 GLY A C 1
ATOM 1486 O O . GLY A 1 189 ? -6.580 -7.014 18.069 1.00 93.12 189 GLY A O 1
ATOM 1487 N N . THR A 1 190 ? -8.109 -7.717 19.553 1.00 91.44 190 THR A N 1
ATOM 1488 C CA . THR A 1 190 ? -7.853 -9.164 19.398 1.00 91.44 190 THR A CA 1
ATOM 1489 C C . THR A 1 190 ? -8.944 -9.890 18.612 1.00 91.44 190 THR A C 1
ATOM 1491 O O . THR A 1 190 ? -8.812 -11.082 18.341 1.00 91.44 190 THR A O 1
ATOM 1494 N N . GLU A 1 191 ? -10.030 -9.201 18.266 1.00 95.50 191 GLU A N 1
ATOM 1495 C CA . GLU A 1 191 ? -11.191 -9.793 17.607 1.00 95.50 191 GLU A CA 1
ATOM 1496 C C . GLU A 1 191 ? -11.091 -9.643 16.093 1.00 95.50 191 GLU A C 1
ATOM 1498 O O . GLU A 1 191 ? -10.646 -8.617 15.580 1.00 95.50 191 GLU A O 1
ATOM 1503 N N . THR A 1 192 ? -11.535 -10.667 15.369 1.00 97.00 192 THR A N 1
ATOM 1504 C CA . THR A 1 192 ? -11.706 -10.593 13.916 1.00 97.00 192 THR A CA 1
ATOM 1505 C C . THR A 1 192 ? -13.171 -10.313 13.623 1.00 97.00 192 THR A C 1
ATOM 1507 O O . THR A 1 192 ? -14.017 -11.142 13.946 1.00 97.00 192 THR A O 1
ATOM 1510 N N . LYS A 1 193 ? -13.456 -9.164 13.010 1.00 97.06 193 LYS A N 1
ATOM 1511 C CA . LYS A 1 193 ? -14.813 -8.697 12.718 1.00 97.06 193 LYS A CA 1
ATOM 1512 C C . LYS A 1 193 ? -15.065 -8.643 11.220 1.00 97.06 193 LYS A C 1
ATOM 1514 O O . LYS A 1 193 ? -14.220 -8.151 10.464 1.00 97.06 193 LYS A O 1
ATOM 1519 N N . LYS A 1 194 ? -16.230 -9.127 10.791 1.00 97.38 194 LYS A N 1
ATOM 1520 C CA . LYS A 1 194 ? -16.714 -8.969 9.414 1.00 97.38 194 LYS A CA 1
ATOM 1521 C C . LYS A 1 194 ? -17.660 -7.784 9.376 1.00 97.38 194 LYS A C 1
ATOM 1523 O O . LYS A 1 194 ? -18.757 -7.870 9.904 1.00 97.38 194 LYS A O 1
ATOM 1528 N N . VAL A 1 195 ? -17.267 -6.707 8.714 1.00 97.31 195 VAL A N 1
ATOM 1529 C CA . VAL A 1 195 ? -18.059 -5.472 8.657 1.00 97.31 195 VAL A CA 1
ATOM 1530 C C . VAL A 1 195 ? -18.438 -5.144 7.220 1.00 97.31 195 VAL A C 1
ATOM 1532 O O . VAL A 1 195 ? -17.827 -5.629 6.258 1.00 97.31 195 VAL A O 1
ATOM 1535 N N . SER A 1 196 ? -19.447 -4.293 7.058 1.00 97.19 196 SER A N 1
ATOM 1536 C CA . SER A 1 196 ? -19.768 -3.749 5.741 1.00 97.19 196 SER A CA 1
ATOM 1537 C C . SER A 1 196 ? -18.745 -2.689 5.324 1.00 97.19 196 SER A C 1
ATOM 1539 O O . SER A 1 196 ? -18.232 -1.936 6.147 1.00 97.19 196 SER A O 1
ATOM 1541 N N . VAL A 1 197 ? -18.490 -2.575 4.022 1.00 96.75 197 VAL A N 1
ATOM 1542 C CA . VAL A 1 197 ? -17.668 -1.491 3.447 1.00 96.75 197 VAL A CA 1
ATOM 1543 C C . VAL A 1 197 ? -18.181 -0.107 3.856 1.00 96.75 197 VAL A C 1
ATOM 1545 O O . VAL A 1 197 ? -17.384 0.760 4.197 1.00 96.75 197 VAL A O 1
ATOM 1548 N N . LYS A 1 198 ? -19.507 0.066 3.901 1.00 96.62 198 LYS A N 1
ATOM 1549 C CA . LYS A 1 198 ? -20.164 1.317 4.299 1.00 96.62 198 LYS A CA 1
ATOM 1550 C C . LYS A 1 198 ? -19.821 1.723 5.735 1.00 96.62 198 LYS A C 1
ATOM 1552 O O . LYS A 1 198 ? -19.676 2.905 6.013 1.00 96.62 198 LYS A O 1
ATOM 1557 N N . ASP A 1 199 ? -19.701 0.742 6.623 1.00 96.69 199 ASP A N 1
ATOM 1558 C CA . ASP A 1 199 ? -19.360 0.972 8.027 1.00 96.69 199 ASP A CA 1
ATOM 1559 C C . ASP A 1 199 ? -17.915 1.483 8.161 1.00 96.69 199 ASP A C 1
ATOM 1561 O O . ASP A 1 199 ? -17.646 2.449 8.867 1.00 96.69 199 ASP A O 1
ATOM 1565 N N . ILE A 1 200 ? -16.978 0.935 7.376 1.00 97.88 200 ILE A N 1
ATOM 1566 C CA . ILE A 1 200 ? -15.618 1.497 7.302 1.00 97.88 200 ILE A CA 1
ATOM 1567 C C . ILE A 1 200 ? -15.663 2.942 6.800 1.00 97.88 200 ILE A C 1
ATOM 1569 O O . ILE A 1 200 ? -15.037 3.809 7.399 1.00 97.88 200 ILE A O 1
ATOM 1573 N N . GLU A 1 201 ? -16.403 3.215 5.725 1.00 96.56 201 GLU A N 1
ATOM 1574 C CA . GLU A 1 201 ? -16.487 4.553 5.119 1.00 96.56 201 GLU A CA 1
ATOM 1575 C C . GLU A 1 201 ? -17.063 5.612 6.071 1.00 96.56 201 GLU A C 1
ATOM 1577 O O . GLU A 1 201 ? -16.659 6.769 5.988 1.00 96.56 201 GLU A O 1
ATOM 1582 N N . SER A 1 202 ? -17.941 5.244 7.013 1.00 96.44 202 SER A N 1
ATOM 1583 C CA . SER A 1 202 ? -18.418 6.179 8.046 1.00 96.44 202 SER A CA 1
ATOM 1584 C C . SER A 1 202 ? -17.385 6.507 9.124 1.00 96.44 202 SER A C 1
ATOM 1586 O O . SER A 1 202 ? -17.529 7.520 9.805 1.00 96.44 202 SER A O 1
ATOM 1588 N N . HIS A 1 203 ? -16.351 5.678 9.276 1.00 97.12 203 HIS A N 1
ATOM 1589 C CA . HIS A 1 203 ? -15.318 5.819 10.305 1.00 97.12 203 HIS A CA 1
ATOM 1590 C C . HIS A 1 203 ? -13.941 6.204 9.740 1.00 97.12 203 HIS A C 1
ATOM 1592 O O . HIS A 1 203 ? -13.025 6.495 10.510 1.00 97.12 203 HIS A O 1
ATOM 1598 N N . TRP A 1 204 ? -13.760 6.196 8.416 1.00 98.00 204 TRP A N 1
ATOM 1599 C CA . TRP A 1 204 ? -12.449 6.281 7.774 1.00 98.00 204 TRP A CA 1
ATOM 1600 C C . TRP A 1 204 ? -12.285 7.518 6.892 1.00 98.00 204 TRP A C 1
ATOM 1602 O O . TRP A 1 204 ? -13.027 7.721 5.938 1.00 98.00 204 TRP A O 1
ATOM 1612 N N . LEU A 1 205 ? -11.233 8.297 7.155 1.00 97.25 205 LEU A N 1
ATOM 1613 C CA . LEU A 1 205 ? -10.880 9.491 6.371 1.00 97.25 205 LEU A CA 1
ATOM 1614 C C . LEU A 1 205 ? -9.838 9.217 5.273 1.00 97.25 205 LEU A C 1
ATOM 1616 O O . LEU A 1 205 ? -9.299 10.145 4.675 1.00 97.25 205 LEU A O 1
ATOM 1620 N N . GLY A 1 206 ? -9.530 7.946 5.015 1.00 97.88 206 GLY A N 1
ATOM 1621 C CA . GLY A 1 206 ? -8.634 7.531 3.938 1.00 97.88 206 GLY A CA 1
ATOM 1622 C C . GLY A 1 206 ? -7.180 7.296 4.348 1.00 97.88 206 GLY A C 1
ATOM 1623 O O . GLY A 1 206 ? -6.422 6.768 3.542 1.00 97.88 206 GLY A O 1
ATOM 1624 N N . GLU A 1 207 ? -6.766 7.642 5.571 1.00 98.56 207 GLU A N 1
ATOM 1625 C CA . GLU A 1 207 ? -5.398 7.402 6.058 1.00 98.56 207 GLU A CA 1
ATOM 1626 C C . GLU A 1 207 ? -5.137 5.907 6.311 1.00 98.56 207 GLU A C 1
ATOM 1628 O O . GLU A 1 207 ? -5.858 5.252 7.077 1.00 98.56 207 GLU A O 1
ATOM 1633 N N . TYR A 1 208 ? -4.075 5.370 5.708 1.00 98.50 208 TYR A N 1
ATOM 1634 C CA . TYR A 1 208 ? -3.624 4.001 5.943 1.00 98.50 208 TYR A CA 1
ATOM 1635 C C . TYR A 1 208 ? -2.099 3.869 5.942 1.00 98.50 208 TYR A C 1
ATOM 1637 O O . TYR A 1 208 ? -1.369 4.650 5.325 1.00 98.50 208 TYR A O 1
ATOM 1645 N N . THR A 1 209 ? -1.623 2.817 6.603 1.00 98.50 209 THR A N 1
ATOM 1646 C CA . THR A 1 209 ? -0.235 2.359 6.525 1.00 98.50 209 THR A CA 1
ATOM 1647 C C . THR A 1 209 ? -0.209 0.925 6.026 1.00 98.50 209 THR A C 1
ATOM 1649 O O . THR A 1 209 ? -0.872 0.056 6.589 1.00 98.50 209 THR A O 1
ATOM 1652 N N . LEU A 1 210 ? 0.594 0.652 5.005 1.00 97.38 210 LEU A N 1
ATOM 1653 C CA . LEU A 1 210 ? 0.870 -0.709 4.549 1.00 97.38 210 LEU A CA 1
ATOM 1654 C C . LEU A 1 210 ? 2.318 -1.093 4.830 1.00 97.38 210 LEU A C 1
ATOM 1656 O O . LEU A 1 210 ? 3.175 -0.226 5.014 1.00 97.38 210 LEU A O 1
ATOM 1660 N N . LEU A 1 211 ? 2.585 -2.396 4.817 1.00 97.06 211 LEU A N 1
ATOM 1661 C CA . LEU A 1 211 ? 3.936 -2.941 4.749 1.00 97.06 211 LEU A CA 1
ATOM 1662 C C . LEU A 1 211 ? 4.158 -3.542 3.369 1.00 97.06 211 LEU A C 1
ATOM 1664 O O . LEU A 1 211 ? 3.240 -4.118 2.794 1.00 97.06 211 LEU A O 1
ATOM 1668 N N . TRP A 1 212 ? 5.374 -3.430 2.853 1.00 95.00 212 TRP A N 1
ATOM 1669 C CA . TRP A 1 212 ? 5.763 -4.035 1.585 1.00 95.00 212 TRP A CA 1
ATOM 1670 C C . TRP A 1 212 ? 7.217 -4.495 1.631 1.00 95.00 212 TRP A C 1
ATOM 1672 O O . TRP A 1 212 ? 8.027 -3.948 2.379 1.00 95.00 212 TRP A O 1
ATOM 1682 N N . ARG A 1 213 ? 7.550 -5.521 0.845 1.00 92.69 213 ARG A N 1
ATOM 1683 C CA . ARG A 1 213 ? 8.890 -6.116 0.813 1.00 92.69 213 ARG A CA 1
ATOM 1684 C C . ARG A 1 213 ? 9.799 -5.355 -0.141 1.00 92.69 213 ARG A C 1
ATOM 1686 O O . ARG A 1 213 ? 9.454 -5.144 -1.298 1.00 92.69 213 ARG A O 1
ATOM 1693 N N . THR A 1 214 ? 10.979 -4.966 0.316 1.00 92.44 214 THR A N 1
ATOM 1694 C CA . THR A 1 214 ? 11.927 -4.272 -0.557 1.00 92.44 214 THR A CA 1
ATOM 1695 C C . THR A 1 214 ? 12.702 -5.258 -1.435 1.00 92.44 214 THR A C 1
ATOM 1697 O O . THR A 1 214 ? 13.004 -6.365 -0.976 1.00 92.44 214 THR A O 1
ATOM 1700 N N . PRO A 1 215 ? 13.103 -4.862 -2.654 1.00 89.56 215 PRO A N 1
ATOM 1701 C CA . PRO A 1 215 ? 14.105 -5.590 -3.427 1.00 89.56 215 PRO A CA 1
ATOM 1702 C C . PRO A 1 215 ? 15.422 -5.783 -2.649 1.00 89.56 215 PRO A C 1
ATOM 1704 O O . PRO A 1 215 ? 15.706 -5.026 -1.712 1.00 89.56 215 PRO A O 1
ATOM 1707 N N . PRO A 1 216 ? 16.268 -6.753 -3.039 1.00 85.00 216 PRO A N 1
ATOM 1708 C CA . PRO A 1 216 ? 17.628 -6.856 -2.517 1.00 85.00 216 PRO A CA 1
ATOM 1709 C C . PRO A 1 216 ? 18.413 -5.562 -2.771 1.00 85.00 216 PRO A C 1
ATOM 1711 O O . PRO A 1 216 ? 18.336 -5.005 -3.865 1.00 85.00 216 PRO A O 1
ATOM 1714 N N . ASN A 1 217 ? 19.185 -5.103 -1.780 1.00 84.38 217 ASN A N 1
ATOM 1715 C CA . ASN A 1 217 ? 19.972 -3.861 -1.843 1.00 84.38 217 ASN A CA 1
ATOM 1716 C C .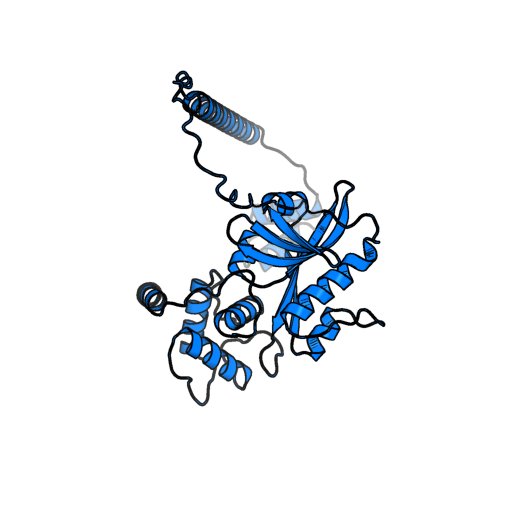 ASN A 1 217 ? 19.138 -2.637 -2.267 1.00 84.38 217 ASN A C 1
ATOM 1718 O O . ASN A 1 217 ? 19.536 -1.850 -3.123 1.00 84.38 217 ASN A O 1
ATOM 1722 N N . PHE A 1 218 ? 17.942 -2.495 -1.696 1.00 84.94 218 PHE A N 1
ATOM 1723 C CA . PHE A 1 218 ? 17.062 -1.374 -2.001 1.00 84.94 218 PHE A CA 1
ATOM 1724 C C . PHE A 1 218 ? 17.619 -0.047 -1.461 1.00 84.94 218 PHE A C 1
ATOM 1726 O O . PHE A 1 218 ? 17.671 0.172 -0.247 1.00 84.94 218 PHE A O 1
ATOM 1733 N N . HIS A 1 219 ? 17.972 0.855 -2.378 1.00 85.69 219 HIS A N 1
ATOM 1734 C CA . HIS A 1 219 ? 18.473 2.202 -2.080 1.00 85.69 219 HIS A CA 1
ATOM 1735 C C . HIS A 1 219 ? 17.561 3.325 -2.595 1.00 85.69 219 HIS A C 1
ATOM 1737 O O . HIS A 1 219 ? 17.882 4.496 -2.417 1.00 85.69 219 HIS A O 1
ATOM 1743 N N . GLY A 1 220 ? 16.418 2.981 -3.188 1.00 90.38 220 GLY A N 1
ATOM 1744 C CA . GLY A 1 220 ? 15.491 3.932 -3.790 1.00 90.38 220 GLY A CA 1
ATOM 1745 C C . GLY A 1 220 ? 14.930 3.407 -5.104 1.00 90.38 220 GLY A C 1
ATOM 1746 O O . GLY A 1 220 ? 14.984 2.206 -5.379 1.00 90.38 220 GLY A O 1
ATOM 1747 N N . ASP A 1 221 ? 14.384 4.325 -5.886 1.00 95.19 221 ASP A N 1
ATOM 1748 C CA . ASP A 1 221 ? 13.746 4.034 -7.165 1.00 95.19 221 ASP A CA 1
ATOM 1749 C C . ASP A 1 221 ? 14.773 3.546 -8.203 1.00 95.19 221 ASP A C 1
ATOM 1751 O O . ASP A 1 221 ? 15.929 3.978 -8.200 1.00 95.19 221 ASP A O 1
ATOM 1755 N N . ILE A 1 222 ? 14.344 2.652 -9.099 1.00 95.81 222 ILE A N 1
ATOM 1756 C CA . ILE A 1 222 ? 15.176 2.145 -10.203 1.00 95.81 222 ILE A CA 1
ATOM 1757 C C . ILE A 1 222 ? 14.857 2.961 -11.461 1.00 95.81 222 ILE A C 1
ATOM 1759 O O . ILE A 1 222 ? 13.692 3.050 -11.869 1.00 95.81 222 ILE A O 1
ATOM 1763 N N . HIS A 1 223 ? 15.885 3.527 -12.087 1.00 97.00 223 HIS A N 1
ATOM 1764 C CA . HIS A 1 223 ? 15.780 4.461 -13.206 1.00 97.00 223 HIS A CA 1
ATOM 1765 C C . HIS A 1 223 ? 16.394 3.905 -14.498 1.00 97.00 223 HIS A C 1
ATOM 1767 O O . HIS A 1 223 ? 17.322 3.091 -14.449 1.00 97.00 223 HIS A O 1
ATOM 1773 N N . PRO A 1 224 ? 15.935 4.375 -15.674 1.00 97.44 224 PRO A N 1
ATOM 1774 C CA . PRO A 1 224 ? 16.597 4.083 -16.942 1.00 97.44 224 PRO A CA 1
ATOM 1775 C C . PRO A 1 224 ? 18.106 4.367 -16.875 1.00 97.44 224 PRO A C 1
ATOM 1777 O O . PRO A 1 224 ? 18.529 5.425 -16.416 1.00 97.44 224 PRO A O 1
ATOM 1780 N N . GLY A 1 225 ? 18.915 3.423 -17.355 1.00 96.38 225 GLY A N 1
ATOM 1781 C CA . GLY A 1 225 ? 20.379 3.469 -17.291 1.00 96.38 225 GLY A CA 1
ATOM 1782 C C . GLY A 1 225 ? 21.006 2.760 -16.083 1.00 96.38 225 GLY A C 1
ATOM 1783 O O . GLY A 1 225 ? 22.197 2.438 -16.145 1.00 96.38 225 GLY A O 1
ATOM 1784 N N . ASP A 1 226 ? 20.230 2.447 -15.039 1.00 95.38 226 ASP A N 1
ATOM 1785 C CA . ASP A 1 226 ? 20.721 1.713 -13.867 1.00 95.38 226 ASP A CA 1
ATOM 1786 C C . ASP A 1 226 ? 21.234 0.310 -14.225 1.00 95.38 226 ASP A C 1
ATOM 1788 O O . ASP A 1 226 ? 20.894 -0.280 -15.258 1.00 95.38 226 ASP A O 1
ATOM 1792 N N . LYS A 1 227 ? 22.065 -0.253 -13.339 1.00 93.75 227 LYS A N 1
ATOM 1793 C CA . LYS A 1 227 ? 22.656 -1.594 -13.475 1.00 93.75 227 LYS A CA 1
ATOM 1794 C C . LYS A 1 227 ? 22.709 -2.315 -12.131 1.00 93.75 227 LYS A C 1
ATOM 1796 O O . LYS A 1 227 ? 22.617 -1.703 -11.071 1.00 93.75 227 LYS A O 1
ATOM 1801 N N . GLY A 1 228 ? 22.940 -3.625 -12.180 1.00 91.25 228 GLY A N 1
ATOM 1802 C CA . GLY A 1 228 ? 23.215 -4.443 -10.997 1.00 91.25 228 GLY A CA 1
ATOM 1803 C C . GLY A 1 228 ? 21.995 -5.193 -10.464 1.00 91.25 228 GLY A C 1
ATOM 1804 O O . GLY A 1 228 ? 21.034 -5.452 -11.188 1.00 91.25 228 GLY A O 1
ATOM 1805 N N . ILE A 1 229 ? 22.059 -5.583 -9.188 1.00 91.88 229 ILE A N 1
ATOM 1806 C CA . ILE A 1 229 ? 21.142 -6.565 -8.582 1.00 91.88 229 ILE A CA 1
ATOM 1807 C C . ILE A 1 229 ? 19.682 -6.089 -8.605 1.00 91.88 229 ILE A C 1
ATOM 1809 O O . ILE A 1 229 ? 18.788 -6.897 -8.843 1.00 91.88 229 ILE A O 1
ATOM 1813 N N . ALA A 1 230 ? 19.427 -4.789 -8.423 1.00 91.69 230 ALA A N 1
ATOM 1814 C CA . ALA A 1 230 ? 18.071 -4.238 -8.466 1.00 91.69 230 ALA A CA 1
ATOM 1815 C C . ALA A 1 230 ? 17.426 -4.382 -9.859 1.00 91.69 230 ALA A C 1
ATOM 1817 O O . ALA A 1 230 ? 16.266 -4.779 -9.963 1.00 91.69 230 ALA A O 1
ATOM 1818 N N . VAL A 1 231 ? 18.190 -4.147 -10.932 1.00 94.56 231 VAL A N 1
ATOM 1819 C CA . VAL A 1 231 ? 17.712 -4.297 -12.319 1.00 94.56 231 VAL A CA 1
ATOM 1820 C C . VAL A 1 231 ? 17.513 -5.770 -12.679 1.00 94.56 231 VAL A C 1
ATOM 1822 O O . VAL A 1 231 ? 16.529 -6.124 -13.323 1.00 94.56 231 VAL A O 1
ATOM 1825 N N . GLN A 1 232 ? 18.397 -6.654 -12.208 1.00 94.00 232 GLN A N 1
ATOM 1826 C CA . GLN A 1 232 ? 18.219 -8.104 -12.361 1.00 94.00 232 GLN A CA 1
ATOM 1827 C C . GLN A 1 232 ? 16.966 -8.601 -11.627 1.00 94.00 232 GLN A C 1
ATOM 1829 O O . GLN A 1 232 ? 16.214 -9.420 -12.155 1.00 94.00 232 GLN A O 1
ATOM 1834 N N . TRP A 1 233 ? 16.714 -8.088 -10.419 1.00 93.62 233 TRP A N 1
ATOM 1835 C CA . TRP A 1 233 ? 15.495 -8.381 -9.673 1.00 93.62 233 TRP A CA 1
ATOM 1836 C C . TRP A 1 233 ? 14.251 -7.901 -10.431 1.00 93.62 233 TRP A C 1
ATOM 1838 O O . TRP A 1 233 ? 13.308 -8.678 -10.576 1.00 93.62 233 TRP A O 1
ATOM 1848 N N . LEU A 1 234 ? 14.274 -6.676 -10.968 1.00 95.19 234 LEU A N 1
ATOM 1849 C CA . LEU A 1 234 ? 13.184 -6.102 -11.761 1.00 95.19 234 LEU A CA 1
ATOM 1850 C C . LEU A 1 234 ? 12.859 -6.962 -12.989 1.00 95.19 234 LEU A C 1
ATOM 1852 O O . LEU A 1 234 ? 11.705 -7.351 -13.176 1.00 95.19 234 LEU A O 1
ATOM 1856 N N . ASP A 1 235 ? 13.870 -7.309 -13.792 1.00 95.56 235 ASP A N 1
ATOM 1857 C CA . ASP A 1 235 ? 13.680 -8.166 -14.966 1.00 95.56 235 ASP A CA 1
ATOM 1858 C C . ASP A 1 235 ? 13.130 -9.540 -14.577 1.00 95.56 235 ASP A C 1
ATOM 1860 O O . ASP A 1 235 ? 12.250 -10.063 -15.259 1.00 95.56 235 ASP A O 1
ATOM 1864 N N . LYS A 1 236 ? 13.573 -10.098 -13.443 1.00 94.00 236 LYS A N 1
ATOM 1865 C CA . LYS A 1 236 ? 13.027 -11.344 -12.899 1.00 94.00 236 LYS A CA 1
ATOM 1866 C C . LYS A 1 236 ? 11.551 -11.224 -12.530 1.00 94.00 236 LYS A C 1
ATOM 1868 O O . LYS A 1 236 ? 10.793 -12.131 -12.865 1.00 94.00 236 LYS A O 1
ATOM 1873 N N . GLN A 1 237 ? 11.126 -10.144 -11.867 1.00 93.94 237 GLN A N 1
ATOM 1874 C CA . GLN A 1 237 ? 9.705 -9.951 -11.541 1.00 93.94 237 GLN A CA 1
ATOM 1875 C C . GLN A 1 237 ? 8.863 -9.856 -12.818 1.00 93.94 237 GLN A C 1
ATOM 1877 O O . GLN A 1 237 ? 7.896 -10.596 -12.973 1.00 93.94 237 GLN A O 1
ATOM 1882 N N . LEU A 1 238 ? 9.269 -9.008 -13.768 1.00 94.88 238 LEU A N 1
ATOM 1883 C CA . LEU A 1 238 ? 8.557 -8.848 -15.038 1.00 94.88 238 LEU A CA 1
ATOM 1884 C C . LEU A 1 238 ? 8.536 -10.146 -15.851 1.00 94.88 238 LEU A C 1
ATOM 1886 O O . LEU A 1 238 ? 7.514 -10.479 -16.437 1.00 94.88 238 LEU A O 1
ATOM 1890 N N . SER A 1 239 ? 9.629 -10.911 -15.845 1.00 94.12 239 SER A N 1
ATOM 1891 C CA . SER A 1 239 ? 9.706 -12.208 -16.524 1.00 94.12 239 SER A CA 1
ATOM 1892 C C . SER A 1 239 ? 8.683 -13.206 -15.989 1.00 94.12 239 SER A C 1
ATOM 1894 O O . SER A 1 239 ? 8.012 -13.868 -16.778 1.00 94.12 239 SER A O 1
ATOM 1896 N N . LEU A 1 240 ? 8.526 -13.272 -14.661 1.00 92.50 240 LEU A N 1
ATOM 1897 C CA . LEU A 1 240 ? 7.530 -14.125 -14.005 1.00 92.50 240 LEU A CA 1
ATOM 1898 C C . LEU A 1 240 ? 6.100 -13.716 -14.371 1.00 92.50 240 LEU A C 1
ATOM 1900 O O . LEU A 1 240 ? 5.277 -14.580 -14.653 1.00 92.50 240 LEU A O 1
ATOM 1904 N N . ILE A 1 241 ? 5.823 -12.411 -14.404 1.00 90.69 241 ILE A N 1
ATOM 1905 C CA . ILE A 1 241 ? 4.513 -11.860 -14.782 1.00 90.69 241 ILE A CA 1
ATOM 1906 C C . ILE A 1 241 ? 4.197 -12.185 -16.248 1.00 90.69 241 ILE A C 1
ATOM 1908 O O . ILE A 1 241 ? 3.097 -12.603 -16.586 1.00 90.69 241 ILE A O 1
ATOM 1912 N N . GLN A 1 242 ? 5.178 -12.020 -17.130 1.00 91.25 242 GLN A N 1
ATOM 1913 C CA . GLN A 1 242 ? 4.999 -12.128 -18.578 1.00 91.25 242 GLN A CA 1
ATOM 1914 C C . GLN A 1 242 ? 5.166 -13.559 -19.113 1.00 91.25 242 GLN A C 1
ATOM 1916 O O . GLN A 1 242 ? 4.951 -13.788 -20.301 1.00 91.25 242 GLN A O 1
ATOM 1921 N N . GLY A 1 243 ? 5.575 -14.514 -18.271 1.00 90.19 243 GLY A N 1
ATOM 1922 C CA . GLY A 1 243 ? 5.868 -15.887 -18.690 1.00 90.19 243 GLY A CA 1
ATOM 1923 C C . GLY A 1 243 ? 7.068 -16.001 -19.638 1.00 90.19 243 GLY A C 1
ATOM 1924 O O . GLY A 1 243 ? 7.098 -16.897 -20.479 1.00 90.19 243 GLY A O 1
ATOM 1925 N N . ARG A 1 244 ? 8.049 -15.093 -19.532 1.00 92.06 244 ARG A N 1
ATOM 1926 C CA . ARG A 1 244 ? 9.278 -15.100 -20.350 1.00 92.06 244 ARG A CA 1
ATOM 1927 C C . ARG A 1 244 ? 10.509 -15.474 -19.528 1.00 92.06 244 ARG A C 1
ATOM 1929 O O . ARG A 1 244 ? 10.468 -15.534 -18.303 1.00 92.06 244 ARG A O 1
ATOM 1936 N N . THR A 1 245 ? 11.631 -15.683 -20.209 1.00 90.31 245 THR A N 1
ATOM 1937 C CA . THR A 1 245 ? 12.936 -15.880 -19.570 1.00 90.31 245 THR A CA 1
ATOM 1938 C C . THR A 1 245 ? 13.590 -14.549 -19.200 1.00 90.31 245 THR A C 1
ATOM 1940 O O . THR A 1 245 ? 13.399 -13.529 -19.873 1.00 90.31 245 THR A O 1
ATOM 1943 N N . THR A 1 246 ? 14.396 -14.575 -18.141 1.00 91.81 246 THR A N 1
ATOM 1944 C CA . THR A 1 246 ? 15.223 -13.435 -17.729 1.00 91.81 246 THR A CA 1
ATOM 1945 C C . THR A 1 246 ? 16.387 -13.218 -18.684 1.00 91.81 246 THR A C 1
ATOM 1947 O O . THR A 1 246 ? 16.913 -14.171 -19.260 1.00 91.81 246 THR A O 1
ATOM 1950 N N . ARG A 1 247 ? 16.820 -11.966 -18.815 1.00 90.19 247 ARG A N 1
ATOM 1951 C CA . ARG A 1 247 ? 17.993 -11.579 -19.607 1.00 90.19 247 ARG A CA 1
ATOM 1952 C C . ARG A 1 247 ? 19.261 -11.618 -18.745 1.00 90.19 247 ARG A C 1
ATOM 1954 O O . ARG A 1 247 ? 19.209 -11.397 -17.538 1.00 90.19 247 ARG A O 1
ATOM 1961 N N . GLU A 1 248 ? 20.413 -11.850 -19.368 1.00 87.06 248 GLU A N 1
ATOM 1962 C CA . GLU A 1 248 ? 21.724 -11.756 -18.708 1.00 87.06 248 GLU A CA 1
ATOM 1963 C C . GLU A 1 248 ? 22.359 -10.365 -18.893 1.00 87.06 248 GLU A C 1
ATOM 1965 O O . GLU A 1 248 ? 22.001 -9.633 -19.815 1.00 87.06 248 GLU A O 1
ATOM 1970 N N . ASN A 1 249 ? 23.310 -9.998 -18.017 1.00 80.19 249 ASN A N 1
ATOM 1971 C CA . ASN A 1 249 ? 24.087 -8.743 -18.075 1.00 80.19 249 ASN A CA 1
ATOM 1972 C C . ASN A 1 249 ? 23.234 -7.470 -18.239 1.00 80.19 249 ASN A C 1
ATOM 1974 O O . ASN A 1 249 ? 23.542 -6.574 -19.025 1.00 80.19 249 ASN A O 1
ATOM 1978 N N . LEU A 1 250 ? 22.144 -7.406 -17.473 1.00 86.19 250 LEU A N 1
ATOM 1979 C CA . LEU A 1 250 ? 21.119 -6.377 -17.590 1.00 86.19 250 LEU A CA 1
ATOM 1980 C C . LEU A 1 250 ? 21.604 -4.968 -17.234 1.00 86.19 250 LEU A C 1
ATOM 1982 O O . LEU A 1 250 ? 22.161 -4.707 -16.164 1.00 86.19 250 LEU A O 1
ATOM 1986 N N . ILE A 1 251 ? 21.264 -4.057 -18.138 1.00 94.25 251 ILE A N 1
ATOM 1987 C CA . ILE A 1 251 ? 21.180 -2.615 -17.933 1.00 94.25 251 ILE A CA 1
ATOM 1988 C C . ILE A 1 251 ? 19.699 -2.265 -18.072 1.00 94.25 251 ILE A C 1
ATOM 1990 O O . ILE A 1 251 ? 18.988 -2.915 -18.843 1.00 94.25 251 ILE A O 1
ATOM 1994 N N . TYR A 1 252 ? 19.231 -1.248 -17.352 1.00 96.62 252 TYR A N 1
ATOM 1995 C CA . TYR A 1 252 ? 17.884 -0.732 -17.535 1.00 96.62 252 TYR A CA 1
ATOM 1996 C C . TYR A 1 252 ? 17.783 0.055 -18.855 1.00 96.62 252 TYR A C 1
ATOM 1998 O O . TYR A 1 252 ? 17.834 1.281 -18.885 1.00 96.62 252 TYR A O 1
ATOM 2006 N N . ASP A 1 253 ? 17.694 -0.683 -19.960 1.00 96.12 253 ASP A N 1
ATOM 2007 C CA . ASP A 1 253 ? 17.666 -0.179 -21.332 1.00 96.12 253 ASP A CA 1
ATOM 2008 C C . ASP A 1 253 ? 16.253 0.178 -21.828 1.00 96.12 253 ASP A C 1
ATOM 2010 O O . ASP A 1 253 ? 15.253 -0.031 -21.143 1.00 96.12 253 ASP A O 1
ATOM 2014 N N . ASN A 1 254 ? 16.164 0.709 -23.053 1.00 96.50 254 ASN A N 1
ATOM 2015 C CA . ASN A 1 254 ? 14.897 1.131 -23.665 1.00 96.50 254 ASN A CA 1
ATOM 2016 C C . ASN A 1 254 ? 13.866 -0.002 -23.781 1.00 96.50 254 ASN A C 1
ATOM 2018 O O . ASN A 1 254 ? 12.662 0.263 -23.767 1.00 96.50 254 ASN A O 1
ATOM 2022 N N . GLU A 1 255 ? 14.322 -1.250 -23.904 1.00 94.81 255 GLU A N 1
ATOM 2023 C CA . GLU A 1 255 ? 13.423 -2.399 -23.936 1.00 94.81 255 GLU A CA 1
ATOM 2024 C C . GLU A 1 255 ? 12.820 -2.640 -22.554 1.00 94.81 255 GLU A C 1
ATOM 2026 O O . GLU A 1 255 ? 11.599 -2.685 -22.414 1.00 94.81 255 GLU A O 1
ATOM 2031 N N . LEU A 1 256 ? 13.646 -2.691 -21.504 1.00 96.25 256 LEU A N 1
ATOM 2032 C CA . LEU A 1 256 ? 13.137 -2.842 -20.143 1.00 96.25 256 LEU A CA 1
ATOM 2033 C C . LEU A 1 256 ? 12.247 -1.655 -19.734 1.00 96.25 256 LEU A C 1
ATOM 2035 O O . LEU A 1 256 ? 11.239 -1.864 -19.062 1.00 96.25 256 LEU A O 1
ATOM 2039 N N . VAL A 1 257 ? 12.542 -0.431 -20.199 1.00 98.19 257 VAL A N 1
ATOM 2040 C CA . VAL A 1 257 ? 11.678 0.748 -19.973 1.00 98.19 257 VAL 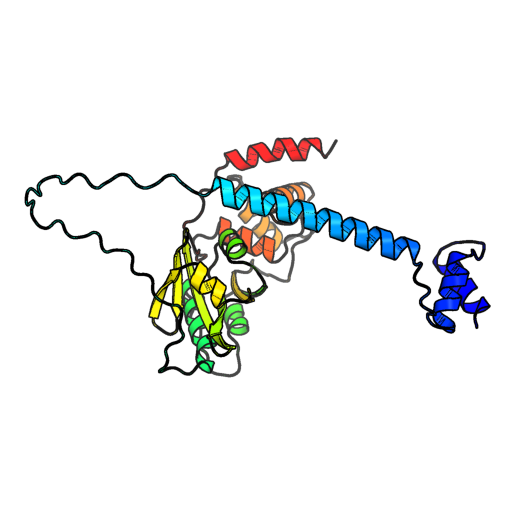A CA 1
ATOM 2041 C C . VAL A 1 257 ? 10.300 0.536 -20.587 1.00 98.19 257 VAL A C 1
ATOM 2043 O O . VAL A 1 257 ? 9.290 0.806 -19.939 1.00 98.19 257 VAL A O 1
ATOM 2046 N N . ARG A 1 258 ? 10.231 0.008 -21.813 1.00 97.31 258 ARG A N 1
ATOM 2047 C CA . ARG A 1 258 ? 8.959 -0.313 -22.472 1.00 97.31 258 ARG A CA 1
ATOM 2048 C C . ARG A 1 258 ? 8.167 -1.352 -21.679 1.00 97.31 258 ARG A C 1
ATOM 2050 O O . ARG A 1 258 ? 6.967 -1.173 -21.478 1.00 97.31 258 ARG A O 1
ATOM 2057 N N . GLN A 1 259 ? 8.841 -2.388 -21.179 1.00 96.56 259 GLN A N 1
ATOM 2058 C CA . GLN A 1 259 ? 8.213 -3.424 -20.356 1.00 96.56 259 GLN A CA 1
ATOM 2059 C C . GLN A 1 259 ? 7.679 -2.868 -19.029 1.00 96.56 259 GLN A C 1
ATOM 2061 O O . GLN A 1 259 ? 6.560 -3.201 -18.637 1.00 96.56 259 GLN A O 1
ATOM 2066 N N . VAL A 1 260 ? 8.424 -1.976 -18.368 1.00 97.75 260 VAL A N 1
ATOM 2067 C CA . VAL A 1 260 ? 7.953 -1.308 -17.145 1.00 97.75 260 VAL A CA 1
ATOM 2068 C C . VAL A 1 260 ? 6.758 -0.409 -17.430 1.00 97.75 260 VAL A C 1
ATOM 2070 O O . VAL A 1 260 ? 5.763 -0.514 -16.723 1.00 97.75 260 VAL A O 1
ATOM 2073 N N . LYS A 1 261 ? 6.791 0.405 -18.490 1.00 98.31 261 LYS A N 1
ATOM 2074 C CA . LYS A 1 261 ? 5.648 1.253 -18.866 1.00 98.31 261 LYS A CA 1
ATOM 2075 C C . LYS A 1 261 ? 4.395 0.437 -19.171 1.00 98.31 261 LYS A C 1
ATOM 2077 O O . LYS A 1 261 ? 3.300 0.818 -18.767 1.00 98.31 261 LYS A O 1
ATOM 2082 N N . LYS A 1 262 ? 4.553 -0.711 -19.836 1.00 96.56 262 LYS A N 1
ATOM 2083 C CA . LYS A 1 262 ? 3.461 -1.654 -20.108 1.00 96.56 262 LYS A CA 1
ATOM 2084 C C . LYS A 1 262 ? 2.864 -2.220 -18.819 1.00 96.56 262 LYS A C 1
ATOM 2086 O O . LYS A 1 262 ? 1.642 -2.271 -18.681 1.00 96.56 262 LYS A O 1
ATOM 2091 N N . PHE A 1 263 ? 3.717 -2.610 -17.871 1.00 95.75 263 PHE A N 1
ATOM 2092 C CA . PHE A 1 263 ? 3.282 -3.058 -16.550 1.00 95.75 263 PHE A CA 1
ATOM 2093 C C . PHE A 1 263 ? 2.557 -1.943 -15.789 1.00 95.75 263 PHE A C 1
ATOM 2095 O O . PHE A 1 263 ? 1.425 -2.141 -15.365 1.00 95.75 263 PHE A O 1
ATOM 2102 N N . GLN A 1 264 ? 3.159 -0.756 -15.695 1.00 96.62 264 GLN A N 1
ATOM 2103 C CA . GLN A 1 264 ? 2.566 0.409 -15.038 1.00 96.62 264 GLN A CA 1
ATOM 2104 C C . GLN A 1 264 ? 1.180 0.726 -15.601 1.00 96.62 264 GLN A C 1
ATOM 2106 O O . GLN A 1 264 ? 0.232 0.857 -14.836 1.00 96.62 264 GLN A O 1
ATOM 2111 N N . LEU A 1 265 ? 1.038 0.760 -16.928 1.00 95.88 265 LEU A N 1
ATOM 2112 C CA . LEU A 1 265 ? -0.248 0.997 -17.579 1.00 95.88 265 LEU A CA 1
ATOM 2113 C C . LEU A 1 265 ? -1.289 -0.077 -17.220 1.00 95.88 265 LEU A C 1
ATOM 2115 O O . LEU A 1 265 ? -2.433 0.258 -16.927 1.00 95.88 265 LEU A O 1
ATOM 2119 N N . THR A 1 266 ? -0.889 -1.354 -17.210 1.00 91.75 266 THR A N 1
ATOM 2120 C CA . THR A 1 266 ? -1.771 -2.482 -16.844 1.00 91.75 266 THR A CA 1
ATOM 2121 C C . THR A 1 266 ? -2.258 -2.366 -15.397 1.00 91.75 266 THR A C 1
ATOM 2123 O O . THR A 1 266 ? -3.419 -2.636 -15.104 1.00 91.75 266 THR A O 1
ATOM 2126 N N . GLU A 1 267 ? -1.387 -1.897 -14.507 1.00 90.88 267 GLU A N 1
ATOM 2127 C CA . GLU A 1 267 ? -1.667 -1.694 -13.084 1.00 90.88 267 GLU A CA 1
ATOM 2128 C C . GLU A 1 267 ? -2.304 -0.324 -12.777 1.00 90.88 267 GLU A C 1
ATOM 2130 O O . GLU A 1 267 ? -2.440 0.046 -11.613 1.00 90.88 267 GLU A O 1
ATOM 2135 N N . SER A 1 268 ? -2.711 0.445 -13.800 1.00 91.56 268 SER A N 1
ATOM 2136 C CA . SER A 1 268 ? -3.267 1.805 -13.655 1.00 91.56 268 SER A CA 1
ATOM 2137 C C . SER A 1 268 ? -2.334 2.800 -12.940 1.00 91.56 268 SER A C 1
ATOM 2139 O O . SER A 1 268 ? -2.783 3.761 -12.315 1.00 91.56 268 SER A O 1
ATOM 2141 N N . LEU A 1 269 ? -1.023 2.580 -13.046 1.00 93.00 269 LEU A N 1
ATOM 2142 C CA . LEU A 1 269 ? 0.032 3.487 -12.605 1.00 93.00 269 LEU A CA 1
ATOM 2143 C C . LEU A 1 269 ? 0.421 4.455 -13.730 1.00 93.00 269 LEU A C 1
ATOM 2145 O O . LEU A 1 269 ? 0.139 4.229 -14.907 1.00 93.00 269 LEU A O 1
ATOM 2149 N N . VAL A 1 270 ? 1.133 5.525 -13.372 1.00 95.50 270 VAL A N 1
ATOM 2150 C CA . VAL A 1 270 ? 1.731 6.435 -14.357 1.00 95.50 270 VAL A CA 1
ATOM 2151 C C . VAL A 1 270 ? 2.807 5.675 -15.151 1.00 95.50 270 VAL A C 1
ATOM 2153 O O . VAL A 1 270 ? 3.745 5.169 -14.535 1.00 95.50 270 VAL A O 1
ATOM 2156 N N . PRO A 1 271 ? 2.717 5.579 -16.493 1.00 97.75 271 PRO A N 1
ATOM 2157 C CA . PRO A 1 271 ? 3.673 4.833 -17.312 1.00 97.75 271 PRO A CA 1
ATOM 2158 C C . PRO A 1 271 ? 4.927 5.671 -17.627 1.00 97.75 271 PRO A C 1
ATOM 2160 O O . PRO A 1 271 ? 5.256 5.940 -18.787 1.00 97.75 271 PRO A O 1
ATOM 2163 N N . ASP A 1 272 ? 5.628 6.125 -16.589 1.00 97.56 272 ASP A N 1
ATOM 2164 C CA . ASP A 1 272 ? 6.835 6.955 -16.693 1.00 97.56 272 ASP A CA 1
ATOM 2165 C C . ASP A 1 272 ? 8.120 6.144 -16.940 1.00 97.56 272 ASP A C 1
ATOM 2167 O O . ASP A 1 272 ? 9.106 6.688 -17.440 1.00 97.56 272 ASP A O 1
ATOM 2171 N N . GLY A 1 273 ? 8.097 4.828 -16.704 1.00 97.50 273 GLY A N 1
ATOM 2172 C CA . GLY A 1 273 ? 9.277 3.968 -16.782 1.00 97.50 273 GLY A CA 1
ATOM 2173 C C . GLY A 1 273 ? 10.204 4.094 -15.569 1.00 97.50 273 GLY A C 1
ATOM 2174 O O . GLY A 1 273 ? 11.304 3.548 -15.593 1.00 97.50 273 GLY A O 1
ATOM 2175 N N . VAL A 1 274 ? 9.795 4.786 -14.507 1.00 98.00 274 VAL A N 1
ATOM 2176 C CA . VAL A 1 274 ? 10.526 4.837 -13.238 1.00 98.00 274 VAL A CA 1
ATOM 2177 C C . VAL A 1 274 ? 9.924 3.808 -12.288 1.00 98.00 274 VAL A C 1
ATOM 2179 O O . VAL A 1 274 ? 8.725 3.794 -11.999 1.00 98.00 274 VAL A O 1
ATOM 2182 N N . VAL A 1 275 ? 10.758 2.910 -11.765 1.00 97.50 275 VAL A N 1
ATOM 2183 C CA . VAL A 1 275 ? 10.298 1.889 -10.816 1.00 97.50 275 VAL A CA 1
ATOM 2184 C C . VAL A 1 275 ? 10.375 2.460 -9.408 1.00 97.50 275 VAL A C 1
ATOM 2186 O O . VAL A 1 275 ? 11.290 2.160 -8.639 1.00 97.50 275 VAL A O 1
ATOM 2189 N N . GLY A 1 276 ? 9.405 3.321 -9.103 1.00 96.19 276 GLY A N 1
ATOM 2190 C CA . GLY A 1 276 ? 9.215 3.885 -7.774 1.00 96.19 276 GLY A CA 1
ATOM 2191 C C . GLY A 1 276 ? 8.481 2.954 -6.811 1.00 96.19 276 GLY A C 1
ATOM 2192 O O . GLY A 1 276 ? 8.067 1.848 -7.164 1.00 96.19 276 GLY A O 1
ATOM 2193 N N . THR A 1 277 ? 8.263 3.428 -5.581 1.00 94.38 277 THR A N 1
ATOM 2194 C CA . THR A 1 277 ? 7.636 2.644 -4.495 1.00 94.38 277 THR A CA 1
ATOM 2195 C C . THR A 1 277 ? 6.300 1.999 -4.892 1.00 94.38 277 THR A C 1
ATOM 2197 O O . THR A 1 277 ? 6.093 0.824 -4.605 1.00 94.38 277 THR A O 1
ATOM 2200 N N . GLN A 1 278 ? 5.408 2.718 -5.586 1.00 93.56 278 GLN A N 1
ATOM 2201 C CA . GLN A 1 278 ? 4.129 2.149 -6.044 1.00 93.56 278 GLN A CA 1
ATOM 2202 C C . GLN A 1 278 ? 4.348 1.005 -7.044 1.00 93.56 278 GLN A C 1
ATOM 2204 O O . GLN A 1 278 ? 3.841 -0.096 -6.841 1.00 93.56 278 GLN A O 1
ATOM 2209 N N . THR A 1 279 ? 5.186 1.217 -8.064 1.00 95.75 279 THR A N 1
ATOM 2210 C CA . THR A 1 279 ? 5.547 0.178 -9.040 1.00 95.75 279 THR A CA 1
ATOM 2211 C C . THR A 1 279 ? 6.137 -1.056 -8.348 1.00 95.75 279 THR A C 1
ATOM 2213 O O . THR A 1 279 ? 5.758 -2.181 -8.668 1.00 95.75 279 THR A O 1
ATOM 2216 N N . LEU A 1 280 ? 7.011 -0.869 -7.352 1.00 94.75 280 LEU A N 1
ATOM 2217 C CA . LEU A 1 280 ? 7.593 -1.962 -6.563 1.00 94.75 280 LEU A CA 1
ATOM 2218 C C . LEU A 1 280 ? 6.544 -2.742 -5.762 1.00 94.75 280 LEU A C 1
ATOM 2220 O O . LEU A 1 280 ? 6.605 -3.971 -5.709 1.00 94.75 280 LEU A O 1
ATOM 2224 N N . ILE A 1 281 ? 5.581 -2.057 -5.141 1.00 93.38 281 ILE A N 1
ATOM 2225 C CA . ILE A 1 281 ? 4.490 -2.701 -4.392 1.00 93.38 281 ILE A CA 1
ATOM 2226 C C . ILE A 1 281 ? 3.642 -3.575 -5.323 1.00 93.38 281 ILE A C 1
ATOM 2228 O O . ILE A 1 281 ? 3.374 -4.733 -4.989 1.00 93.38 281 ILE A O 1
ATOM 2232 N N . HIS A 1 282 ? 3.279 -3.061 -6.501 1.00 92.94 282 HIS A N 1
ATOM 2233 C CA . HIS A 1 282 ? 2.513 -3.819 -7.493 1.00 92.94 282 HIS A CA 1
ATOM 2234 C C . HIS A 1 282 ? 3.301 -5.024 -8.027 1.00 92.94 282 HIS A C 1
ATOM 2236 O O . HIS A 1 282 ? 2.771 -6.135 -8.047 1.00 92.94 282 HIS A O 1
ATOM 2242 N N . LEU A 1 283 ? 4.587 -4.849 -8.367 1.00 92.56 283 LEU A N 1
ATOM 2243 C CA . LEU A 1 283 ? 5.455 -5.950 -8.813 1.00 92.56 283 LEU A CA 1
ATOM 2244 C C . LEU A 1 283 ? 5.514 -7.078 -7.776 1.00 92.56 283 LEU A C 1
ATOM 2246 O O . LEU A 1 283 ? 5.312 -8.240 -8.120 1.00 92.56 283 LEU A O 1
ATOM 2250 N N . ASN A 1 284 ? 5.734 -6.738 -6.502 1.00 88.56 284 ASN A N 1
ATOM 2251 C CA . ASN A 1 284 ? 5.772 -7.719 -5.416 1.00 88.56 284 ASN A CA 1
ATOM 2252 C C . ASN A 1 284 ? 4.443 -8.463 -5.261 1.00 88.56 284 ASN A C 1
ATOM 2254 O O . ASN A 1 284 ? 4.427 -9.682 -5.105 1.00 88.56 284 ASN A O 1
ATOM 2258 N N . THR A 1 285 ? 3.326 -7.738 -5.293 1.00 86.19 285 THR A N 1
ATOM 2259 C CA . THR A 1 285 ? 1.991 -8.311 -5.066 1.00 86.19 285 THR A CA 1
ATOM 2260 C C . THR A 1 285 ? 1.594 -9.265 -6.199 1.00 86.19 285 THR A C 1
ATOM 2262 O O . THR A 1 285 ? 0.996 -10.321 -5.948 1.00 86.19 285 THR A O 1
ATOM 2265 N N . ALA A 1 286 ? 2.010 -8.947 -7.430 1.00 86.56 286 ALA A N 1
ATOM 2266 C CA . ALA A 1 286 ? 1.768 -9.763 -8.613 1.00 86.56 286 ALA A CA 1
ATOM 2267 C C . ALA A 1 286 ? 2.450 -11.143 -8.547 1.00 86.56 286 ALA A C 1
ATOM 2269 O O . ALA A 1 286 ? 1.837 -12.133 -8.947 1.00 86.56 286 ALA A O 1
ATOM 2270 N N . VAL A 1 287 ? 3.675 -11.242 -8.010 1.00 85.12 287 VAL A N 1
ATOM 2271 C CA . VAL A 1 287 ? 4.473 -12.487 -8.099 1.00 85.12 287 VAL A CA 1
ATOM 2272 C C . VAL A 1 287 ? 4.812 -13.160 -6.773 1.00 85.12 287 VAL A C 1
ATOM 2274 O O . VAL A 1 287 ? 5.018 -14.374 -6.750 1.00 85.12 287 VAL A O 1
ATOM 2277 N N . ASP A 1 288 ? 4.905 -12.427 -5.662 1.00 82.38 288 ASP A N 1
ATOM 2278 C CA . ASP A 1 288 ? 5.370 -13.006 -4.401 1.00 82.38 288 ASP A CA 1
ATOM 2279 C C . ASP A 1 288 ? 4.245 -13.793 -3.730 1.00 82.38 288 ASP A C 1
ATOM 2281 O O . ASP A 1 288 ? 3.351 -13.239 -3.089 1.00 82.38 288 ASP A O 1
ATOM 2285 N N . SER A 1 289 ? 4.297 -15.120 -3.834 1.00 78.75 289 SER A N 1
ATOM 2286 C CA . SER A 1 289 ? 3.314 -16.015 -3.217 1.00 78.75 289 SER A CA 1
ATOM 2287 C C . SER A 1 289 ? 3.196 -15.868 -1.697 1.00 78.75 289 SER A C 1
ATOM 2289 O O . SER A 1 289 ? 2.181 -16.274 -1.138 1.00 78.75 289 SER A O 1
ATOM 2291 N N . ARG A 1 290 ? 4.193 -15.259 -1.040 1.00 81.12 290 ARG A N 1
ATOM 2292 C CA . ARG A 1 290 ? 4.213 -14.993 0.405 1.00 81.12 290 ARG A CA 1
ATOM 2293 C C . ARG A 1 290 ? 3.725 -13.590 0.765 1.00 81.12 290 ARG A C 1
ATOM 2295 O O . ARG A 1 290 ? 3.665 -13.279 1.951 1.00 81.12 290 ARG A O 1
ATOM 2302 N N . ALA A 1 291 ? 3.472 -12.716 -0.210 1.00 87.00 291 ALA A N 1
ATOM 2303 C CA . ALA A 1 291 ? 2.841 -11.431 0.063 1.00 87.00 291 ALA A CA 1
ATOM 2304 C C . ALA A 1 291 ? 1.369 -11.678 0.439 1.00 87.00 291 ALA A C 1
ATOM 2306 O O . ALA A 1 291 ? 0.656 -12.340 -0.324 1.00 87.00 291 ALA A O 1
ATOM 2307 N N . PRO A 1 292 ? 0.909 -11.200 1.606 1.00 93.00 292 PRO A N 1
ATOM 2308 C CA . PRO A 1 292 ? -0.482 -11.358 1.991 1.00 93.00 292 PRO A CA 1
ATOM 2309 C C . PRO A 1 292 ? -1.369 -10.458 1.125 1.00 93.00 292 PRO A C 1
ATOM 2311 O O . PRO A 1 292 ? -0.945 -9.383 0.702 1.00 93.00 292 PRO A O 1
ATOM 2314 N N . MET A 1 293 ? -2.607 -10.889 0.873 1.00 93.19 293 MET A N 1
ATOM 2315 C CA . MET A 1 293 ? -3.531 -10.193 -0.026 1.00 93.19 293 MET A CA 1
ATOM 2316 C C . MET A 1 293 ? -4.911 -10.023 0.609 1.00 93.19 293 MET A C 1
ATOM 2318 O O . MET A 1 293 ? -5.359 -10.884 1.366 1.00 93.19 293 MET A O 1
ATOM 2322 N N . LEU A 1 294 ? -5.605 -8.929 0.282 1.00 94.50 294 LEU A N 1
ATOM 2323 C CA . LEU A 1 294 ? -6.967 -8.667 0.779 1.00 94.50 294 LEU A CA 1
ATOM 2324 C C . LEU A 1 294 ? -8.018 -9.590 0.138 1.00 94.50 294 LEU A C 1
ATOM 2326 O O . LEU A 1 294 ? -9.059 -9.894 0.734 1.00 94.50 294 LEU A O 1
ATOM 2330 N N . SER A 1 295 ? -7.755 -10.032 -1.085 1.00 91.69 295 SER A N 1
ATOM 2331 C CA . SER A 1 295 ? -8.588 -10.932 -1.875 1.00 91.69 295 SER A CA 1
ATOM 2332 C C . SER A 1 295 ? -7.727 -12.012 -2.538 1.00 91.69 295 SER A C 1
ATOM 2334 O O . SER A 1 295 ? -6.503 -12.005 -2.421 1.00 91.69 295 SER A O 1
ATOM 2336 N N . SER A 1 296 ? -8.354 -12.988 -3.199 1.00 81.75 296 SER A N 1
ATOM 2337 C CA . SER A 1 296 ? -7.615 -14.006 -3.955 1.00 81.75 296 SER A CA 1
ATOM 2338 C C . SER A 1 296 ? -6.748 -13.361 -5.037 1.00 81.75 296 SER A C 1
ATOM 2340 O O . SER A 1 296 ? -7.170 -12.387 -5.661 1.00 81.75 296 SER A O 1
ATOM 2342 N N . ARG A 1 297 ? -5.561 -13.926 -5.289 1.00 74.19 297 ARG A N 1
ATOM 2343 C CA . ARG A 1 297 ? -4.668 -13.449 -6.349 1.00 74.19 297 ARG A CA 1
ATOM 2344 C C . ARG A 1 297 ? -5.395 -13.482 -7.703 1.00 74.19 297 ARG A C 1
ATOM 2346 O O . ARG A 1 297 ? -5.906 -14.547 -8.058 1.00 74.19 297 ARG A O 1
ATOM 2353 N N . PRO A 1 298 ? -5.459 -12.367 -8.452 1.00 66.50 298 PRO A N 1
ATOM 2354 C CA . PRO A 1 298 ? -5.992 -12.393 -9.807 1.00 66.50 298 PRO A CA 1
ATOM 2355 C C . PRO A 1 298 ? -5.123 -13.310 -10.675 1.00 66.50 298 PRO A C 1
ATOM 2357 O O . PRO A 1 298 ? -3.895 -13.277 -10.588 1.00 66.50 298 PRO A O 1
ATOM 2360 N N . ALA A 1 299 ? -5.754 -14.159 -11.487 1.00 60.50 299 ALA A N 1
ATOM 2361 C CA . ALA A 1 299 ? -5.031 -14.958 -12.467 1.00 60.50 299 ALA A CA 1
ATOM 2362 C C . ALA A 1 299 ? -4.453 -14.002 -13.515 1.00 60.50 299 ALA A C 1
ATOM 2364 O O . ALA A 1 299 ? -5.204 -13.314 -14.205 1.00 60.50 299 ALA A O 1
ATOM 2365 N N . TYR A 1 300 ? -3.127 -13.922 -13.604 1.00 59.34 300 TYR A N 1
ATOM 2366 C CA . TYR A 1 300 ? -2.479 -13.100 -14.613 1.00 59.34 300 TYR A CA 1
ATOM 2367 C C . TYR A 1 300 ? -2.575 -13.818 -15.962 1.00 59.34 300 TYR A C 1
ATOM 2369 O O . TYR A 1 300 ? -1.791 -14.718 -16.266 1.00 59.34 300 TYR A O 1
ATOM 2377 N N . ASP A 1 301 ? -3.608 -13.488 -16.737 1.00 52.97 301 ASP A N 1
ATOM 2378 C CA . ASP A 1 301 ? -3.801 -14.055 -18.065 1.00 52.97 301 ASP A CA 1
ATOM 2379 C C . ASP A 1 301 ? -2.846 -13.385 -19.059 1.00 52.97 301 ASP A C 1
ATOM 2381 O O . ASP A 1 301 ? -2.995 -12.212 -19.416 1.00 52.97 301 ASP A O 1
ATOM 2385 N N . SER A 1 302 ? -1.886 -14.176 -19.540 1.00 51.22 302 SER A N 1
ATOM 2386 C CA . SER A 1 302 ? -0.937 -13.827 -20.603 1.00 51.22 302 SER A CA 1
ATOM 2387 C C . SER A 1 302 ? -1.575 -13.229 -21.871 1.00 51.22 302 SER A C 1
ATOM 2389 O O . SER A 1 302 ? -0.883 -12.557 -22.640 1.00 51.22 302 SER A O 1
ATOM 2391 N N . SER A 1 303 ? -2.881 -13.423 -22.096 1.00 50.19 303 SER A N 1
ATOM 2392 C CA . SER A 1 303 ? -3.619 -12.849 -23.225 1.00 50.19 303 SER A CA 1
ATOM 2393 C C . SER A 1 303 ? -3.801 -11.322 -23.123 1.00 50.19 303 SER A C 1
ATOM 2395 O O . SER A 1 303 ? -3.691 -10.624 -24.133 1.00 50.19 303 SER A O 1
ATOM 2397 N N . THR A 1 304 ? -3.968 -10.777 -21.911 1.00 53.44 304 THR A N 1
ATOM 2398 C CA . THR A 1 304 ? -4.217 -9.337 -21.676 1.00 53.44 304 THR A CA 1
ATOM 2399 C C . THR A 1 304 ? -3.001 -8.487 -22.052 1.00 53.44 304 THR A C 1
ATOM 2401 O O . THR A 1 304 ? -3.128 -7.389 -22.593 1.00 53.44 304 THR A O 1
ATOM 2404 N N . LEU A 1 305 ? -1.796 -9.033 -21.862 1.00 51.09 305 LEU A N 1
ATOM 2405 C CA . LEU A 1 305 ? -0.548 -8.382 -22.260 1.00 51.09 305 LEU A CA 1
ATOM 2406 C C . LEU A 1 305 ? -0.367 -8.277 -23.779 1.00 51.09 305 LEU A C 1
ATOM 2408 O O . LEU A 1 305 ? 0.373 -7.404 -24.234 1.00 51.09 305 LEU A O 1
ATOM 2412 N N . ARG A 1 306 ? -1.001 -9.143 -24.579 1.00 50.06 306 ARG A N 1
ATOM 2413 C CA . ARG A 1 306 ? -0.873 -9.096 -26.046 1.00 50.06 306 ARG A CA 1
ATOM 2414 C C . ARG A 1 306 ? -1.629 -7.917 -26.655 1.00 50.06 306 ARG A C 1
ATOM 2416 O O . ARG A 1 306 ? -1.121 -7.300 -27.581 1.00 50.06 306 ARG A O 1
ATOM 2423 N N . VAL A 1 307 ? -2.783 -7.555 -26.095 1.00 52.19 307 VAL A N 1
ATOM 2424 C CA . VAL A 1 307 ? -3.637 -6.470 -26.619 1.00 52.19 307 VAL A CA 1
ATOM 2425 C C . VAL A 1 307 ? -2.976 -5.092 -26.466 1.00 52.19 307 VAL A C 1
ATOM 2427 O O . VAL A 1 307 ? -3.102 -4.239 -27.339 1.00 52.19 307 VAL A O 1
ATOM 2430 N N . ILE A 1 308 ? -2.205 -4.883 -25.395 1.00 55.88 308 ILE A N 1
ATOM 2431 C CA . ILE A 1 308 ? -1.518 -3.606 -25.121 1.00 55.88 308 ILE A CA 1
ATOM 2432 C C . ILE A 1 308 ? -0.313 -3.383 -26.064 1.00 55.88 308 ILE A C 1
ATOM 2434 O O . ILE A 1 308 ? 0.090 -2.246 -26.311 1.00 55.88 308 ILE A O 1
ATOM 2438 N N . ASP A 1 309 ? 0.259 -4.449 -26.634 1.00 52.22 309 ASP A N 1
ATOM 2439 C CA . ASP A 1 309 ? 1.380 -4.335 -27.583 1.00 52.22 309 ASP A CA 1
ATOM 2440 C C . ASP A 1 309 ? 0.968 -3.629 -28.887 1.00 52.22 309 ASP A C 1
ATOM 2442 O O . ASP A 1 309 ? 1.747 -2.866 -29.462 1.00 52.22 309 ASP A O 1
ATOM 2446 N N . GLU A 1 310 ? -0.283 -3.807 -29.321 1.00 53.16 310 GLU A N 1
ATOM 2447 C CA . GLU A 1 310 ? -0.804 -3.172 -30.535 1.00 53.16 310 GLU A CA 1
ATOM 2448 C C . GLU A 1 310 ? -1.092 -1.673 -30.374 1.00 53.16 310 GLU A C 1
ATOM 2450 O O . GLU A 1 310 ? -1.063 -0.944 -31.370 1.00 53.16 310 GLU A O 1
ATOM 2455 N N . SER A 1 311 ? -1.360 -1.196 -29.150 1.00 51.00 311 SER A N 1
ATOM 2456 C CA . SER A 1 311 ? -1.608 0.227 -28.883 1.00 51.00 311 SER A CA 1
ATOM 2457 C C . SER A 1 311 ? -0.303 1.008 -28.728 1.00 51.00 311 SER A C 1
ATOM 2459 O O . SER A 1 311 ? -0.134 2.045 -29.363 1.00 51.00 311 SER A O 1
ATOM 2461 N N . LEU A 1 312 ? 0.670 0.474 -27.980 1.00 52.41 312 LEU A N 1
ATOM 2462 C CA . LEU A 1 312 ? 1.972 1.131 -27.788 1.00 52.41 312 LEU A CA 1
ATOM 2463 C C . LEU A 1 312 ? 2.826 1.154 -29.067 1.00 52.41 312 LEU A C 1
ATOM 2465 O O . LEU A 1 312 ? 3.658 2.043 -29.232 1.00 52.41 312 LEU A O 1
ATOM 2469 N N . SER A 1 313 ? 2.610 0.220 -30.001 1.00 51.47 313 SER A N 1
ATOM 2470 C CA . SER A 1 313 ? 3.274 0.245 -31.311 1.00 51.47 313 SER A CA 1
ATOM 2471 C C . SER A 1 313 ? 2.711 1.306 -32.272 1.00 51.47 313 SER A C 1
ATOM 2473 O O . SER A 1 313 ? 3.363 1.583 -33.282 1.00 51.47 313 SER A O 1
ATOM 2475 N N . ARG A 1 314 ? 1.526 1.882 -32.012 1.00 52.88 314 ARG A N 1
ATOM 2476 C CA . ARG A 1 314 ? 0.941 2.939 -32.863 1.00 52.88 314 ARG A CA 1
ATOM 2477 C C . ARG A 1 314 ? 1.407 4.339 -32.483 1.00 52.88 314 ARG A C 1
ATOM 2479 O O . ARG A 1 314 ? 1.592 5.144 -33.384 1.00 52.88 314 ARG A O 1
ATOM 2486 N N . ASP A 1 315 ? 1.670 4.588 -31.204 1.00 52.03 315 ASP A N 1
ATOM 2487 C CA . ASP A 1 315 ? 2.106 5.907 -30.717 1.00 52.03 315 ASP A CA 1
ATOM 2488 C C . ASP A 1 315 ? 3.624 6.147 -30.862 1.00 52.03 315 ASP A C 1
ATOM 2490 O O . ASP A 1 315 ? 4.120 7.232 -30.574 1.00 52.03 315 ASP A O 1
ATOM 2494 N N . GLY A 1 316 ? 4.377 5.131 -31.302 1.00 45.66 316 GLY A N 1
ATOM 2495 C CA . GLY A 1 316 ? 5.824 5.196 -31.548 1.00 45.66 316 GLY A CA 1
ATOM 2496 C C . GLY A 1 316 ? 6.233 5.333 -33.021 1.00 45.66 316 GLY A C 1
ATOM 2497 O O . GLY A 1 316 ? 7.385 5.027 -33.336 1.00 45.66 316 GLY A O 1
ATOM 2498 N N . LYS A 1 317 ? 5.312 5.713 -33.917 1.00 41.16 317 LYS A N 1
ATOM 2499 C CA . LYS A 1 317 ? 5.582 5.991 -35.339 1.00 41.16 317 LYS A CA 1
ATOM 2500 C C . LYS A 1 317 ? 5.472 7.473 -35.661 1.00 41.16 317 LYS A C 1
ATOM 2502 O O . LYS A 1 317 ? 4.538 8.113 -35.139 1.00 41.16 317 LYS A O 1
#

InterPro domains:
  IPR002477 Peptidoglycan binding-like [PF01471] (230-280)
  IPR036365 PGBD-like superfamily [SSF47090] (218-291)
  IPR036366 PGBD superfamily [G3DSA:1.10.101.10] (221-287)
  IPR048809 General secretion pathway protein A, peptidase C39-like domain [PF21327] (108-213)

Sequence (317 aa):
MLCDRALLGTFVQGKEQVNKPTLTKAAQEIFGEAEYKDPRRQMSVWLLAALLLMVFATVLAATYYNNKEPGRKESQNVPVNIIEPLKTPESLHLDTLQWPADKSHHISKDMAFQSLFKQWGVSYKPEGNVNACQQAQAHSLRCLNAVGSLSNLRQLNIPVVLKLFDANGKEFYTALISLKDRIATLVVGTETKKVSVKDIESHWLGEYTLLWRTPPNFHGDIHPGDKGIAVQWLDKQLSLIQGRTTRENLIYDNELVRQVKKFQLTESLVPDGVVGTQTLIHLNTAVDSRAPMLSSRPAYDSSTLRVIDESLSRDGK